Protein AF-A0A554VDD3-F1 (afdb_monomer)

Sequence (271 aa):
MSITNLISRQIKYHFIIVIFLVPVLLTAQNSKLQKQLYEAISKSEYLEVKKLIKQGANPNIPDRNRETALSLLVKKPIDEALPNIDFILKNGGTDINNKALHKAVQLGKIPLIDFLLENGSEINPKKDSHHPLLSATKDLQVFKHLVSKGANIHKCPIYSLFHIIQGDISLLKYALSIGLNTNGAEDDYGRPIVHIVSFEKLEILLQYGAKVDIPLKSQYNRTLLHRAAFEDNPKRVRLLLKYGANKNAKDSFGYIPFQYAGEETKKLLQL

Foldseek 3Di:
DDPVVVVVVVVVVVVCCVPPVVVVVVVVVQVVLQVQLVVCLVVLVQVSNLVSLVVPHQQQCADPVRAGSLLSLLVDDPVSSVSSNVSNLVSPDACVLVNNLLSNLLVVVLVSNVVNVVSDRDCQDPDQVSHNLLSNLAPQVSNVSSVVVPRDLVSHDLVSLVSNLQYDPVSVLVSLVRPNDQEQRDDPVSFRPLQPHDPVSNLSCLVSPHDQQQAGPDQFRHGSLLVCQLVQPQVSNVSSVVSPHDQCDQTNVRDGSLVNHDPVNVVVSVD

Organism: NCBI:txid2047982

pLDDT: mean 90.3, std 9.58, range [56.84, 98.5]

Structure (mmCIF, N/CA/C/O backbone):
data_AF-A0A554VDD3-F1
#
_entry.id   AF-A0A554VDD3-F1
#
loop_
_atom_site.group_PDB
_atom_site.id
_atom_site.type_symbol
_atom_site.label_atom_id
_atom_site.label_alt_id
_atom_site.label_comp_id
_atom_site.label_asym_id
_atom_site.label_entity_id
_atom_site.label_seq_id
_atom_site.pdbx_PDB_ins_code
_atom_site.Cartn_x
_atom_site.Cartn_y
_atom_site.Cartn_z
_atom_site.occupancy
_atom_site.B_iso_or_equiv
_atom_site.auth_seq_id
_atom_site.auth_comp_id
_atom_site.auth_asym_id
_atom_site.auth_atom_id
_atom_site.pdbx_PDB_model_num
ATOM 1 N N . MET A 1 1 ? -45.195 45.181 48.589 1.00 56.84 1 MET A N 1
ATOM 2 C CA . MET A 1 1 ? -44.700 44.566 47.335 1.00 56.84 1 MET A CA 1
ATOM 3 C C . MET A 1 1 ? -45.809 43.663 46.809 1.00 56.84 1 MET A C 1
ATOM 5 O O . MET A 1 1 ? -46.193 42.750 47.523 1.00 56.84 1 MET A O 1
ATOM 9 N N . SER A 1 2 ? -46.413 43.985 45.660 1.00 71.56 2 SER A N 1
ATOM 10 C CA . SER A 1 2 ? -47.573 43.238 45.138 1.00 71.56 2 SER A CA 1
ATOM 11 C C . SER A 1 2 ? -47.207 41.783 44.813 1.00 71.56 2 SER A C 1
ATOM 13 O O . SER A 1 2 ? -46.142 41.538 44.242 1.00 71.56 2 SER A O 1
ATOM 15 N N . ILE A 1 3 ? -48.107 40.841 45.114 1.00 65.50 3 ILE A N 1
ATOM 16 C CA . ILE A 1 3 ? -47.988 39.408 44.785 1.00 65.50 3 ILE A CA 1
ATOM 17 C C . ILE A 1 3 ? -47.695 39.209 43.285 1.00 65.50 3 ILE A C 1
ATOM 19 O O . ILE A 1 3 ? -46.868 38.377 42.916 1.00 65.50 3 ILE A O 1
ATOM 23 N N . THR A 1 4 ? -48.266 40.048 42.415 1.00 68.00 4 THR A N 1
ATOM 24 C CA . THR A 1 4 ? -48.024 40.008 40.962 1.00 68.00 4 THR A CA 1
ATOM 25 C C . THR A 1 4 ? -46.574 40.318 40.574 1.00 68.00 4 THR A C 1
ATOM 27 O O . THR A 1 4 ? -46.034 39.700 39.656 1.00 68.00 4 THR A O 1
ATOM 30 N N . ASN A 1 5 ? -45.900 41.212 41.305 1.00 70.50 5 ASN A N 1
ATOM 31 C CA . ASN A 1 5 ? -44.490 41.535 41.069 1.00 70.50 5 ASN A CA 1
ATOM 32 C C . ASN A 1 5 ? -43.556 40.404 41.515 1.00 70.50 5 ASN A C 1
ATOM 34 O O . ASN A 1 5 ? -42.513 40.198 40.896 1.00 70.50 5 ASN A O 1
ATOM 38 N N . LEU A 1 6 ? -43.924 39.659 42.562 1.00 63.50 6 LEU A N 1
ATOM 39 C CA . LEU A 1 6 ? -43.144 38.517 43.040 1.00 63.50 6 LEU A CA 1
ATOM 40 C C . LEU A 1 6 ? -43.216 37.347 42.043 1.00 63.50 6 LEU A C 1
ATOM 42 O O . LEU A 1 6 ? -42.179 36.809 41.658 1.00 63.50 6 LEU A O 1
ATOM 46 N N . ILE A 1 7 ? -44.421 37.038 41.551 1.00 66.56 7 ILE A N 1
ATOM 47 C CA . ILE A 1 7 ? -44.667 35.980 40.558 1.00 66.56 7 ILE A CA 1
ATOM 48 C C . ILE A 1 7 ? -43.962 36.300 39.230 1.00 66.56 7 ILE A C 1
ATOM 50 O O . ILE A 1 7 ? -43.261 35.451 38.684 1.00 66.56 7 ILE A O 1
ATOM 54 N N . SER A 1 8 ? -44.059 37.542 38.742 1.00 68.69 8 SER A N 1
ATOM 55 C CA . SER A 1 8 ? -43.369 37.987 37.519 1.00 68.69 8 SER A CA 1
ATOM 56 C C . SER A 1 8 ? -41.845 37.845 37.621 1.00 68.69 8 SER A C 1
ATOM 58 O O . SER A 1 8 ? -41.200 37.332 36.703 1.00 68.69 8 SER A O 1
ATOM 60 N N . ARG A 1 9 ? -41.254 38.221 38.767 1.00 67.38 9 ARG A N 1
ATOM 61 C CA . ARG A 1 9 ? -39.817 38.037 39.022 1.00 67.38 9 ARG A CA 1
ATOM 62 C C . ARG A 1 9 ? -39.440 36.558 39.020 1.00 67.38 9 ARG A C 1
ATOM 64 O O . ARG A 1 9 ? -38.467 36.195 38.369 1.00 67.38 9 ARG A O 1
ATOM 71 N N . GLN A 1 10 ? -40.210 35.715 39.705 1.00 66.38 10 GLN A N 1
ATOM 72 C CA . GLN A 1 10 ? -39.941 34.282 39.822 1.00 66.38 10 GLN A CA 1
ATOM 73 C C . GLN A 1 10 ? -40.035 33.565 38.467 1.00 66.38 10 GLN A C 1
ATOM 75 O O . GLN A 1 10 ? -39.162 32.760 38.153 1.00 66.38 10 GLN A O 1
ATOM 80 N N . ILE A 1 11 ? -41.007 33.930 37.622 1.00 68.25 11 ILE A N 1
ATOM 81 C CA . ILE A 1 11 ? -41.117 33.433 36.242 1.00 68.25 11 ILE A CA 1
ATOM 82 C C . ILE A 1 11 ? -39.914 33.888 35.408 1.00 68.25 11 ILE A C 1
ATOM 84 O O . ILE A 1 11 ? -39.310 33.063 34.730 1.00 68.25 11 ILE A O 1
ATOM 88 N N . LYS A 1 12 ? -39.498 35.161 35.495 1.00 69.12 12 LYS A N 1
ATOM 89 C CA . LYS A 1 12 ? -38.297 35.660 34.795 1.00 69.12 12 LYS A CA 1
ATOM 90 C C . LYS A 1 12 ? -37.025 34.924 35.225 1.00 69.12 12 LYS A C 1
ATOM 92 O O . LYS A 1 12 ? -36.235 34.541 34.370 1.00 69.12 12 LYS A O 1
ATOM 97 N N . TYR A 1 13 ? -36.837 34.697 36.526 1.00 66.69 13 TYR A N 1
ATOM 98 C CA . TYR A 1 13 ? -35.704 33.926 37.047 1.00 66.69 13 TYR A CA 1
ATOM 99 C C . TYR A 1 13 ? -35.744 32.468 36.579 1.00 66.69 13 TYR A C 1
ATOM 101 O O . TYR A 1 13 ? -34.725 31.952 36.129 1.00 66.69 13 TYR A O 1
ATOM 109 N N . HIS A 1 14 ? -36.911 31.821 36.617 1.00 69.56 14 HIS A N 1
ATOM 110 C CA . HIS A 1 14 ? -37.074 30.451 36.134 1.00 69.56 14 HIS A CA 1
ATOM 111 C C . HIS A 1 14 ? -36.793 30.347 34.625 1.00 69.56 14 HIS A C 1
ATOM 113 O O . HIS A 1 14 ? -36.075 29.453 34.189 1.00 69.56 14 HIS A O 1
ATOM 119 N N . PHE A 1 15 ? -37.260 31.317 33.837 1.00 70.50 15 PHE A N 1
ATOM 120 C CA . PHE A 1 15 ? -37.025 31.392 32.394 1.00 70.50 15 PHE A CA 1
ATOM 121 C C . PHE A 1 15 ? -35.540 31.608 32.052 1.00 70.50 15 PHE A C 1
ATOM 123 O O . PHE A 1 15 ? -35.010 30.948 31.160 1.00 70.50 15 PHE A O 1
ATOM 130 N N . ILE A 1 16 ? -34.832 32.465 32.802 1.00 67.06 16 ILE A N 1
ATOM 131 C CA . ILE A 1 16 ? -33.378 32.662 32.659 1.00 67.06 16 ILE A CA 1
ATOM 132 C C . ILE A 1 16 ? -32.607 31.381 33.020 1.00 67.06 16 ILE A C 1
ATOM 134 O O . ILE A 1 16 ? -31.682 31.005 32.300 1.00 67.06 16 ILE A O 1
ATOM 138 N N . ILE A 1 17 ? -32.995 30.681 34.093 1.00 63.47 17 ILE A N 1
ATOM 139 C CA . ILE A 1 17 ? -32.365 29.414 34.495 1.00 63.47 17 ILE A CA 1
ATOM 140 C C . ILE A 1 17 ? -32.548 28.347 33.409 1.00 63.47 17 ILE A C 1
ATOM 142 O O . ILE A 1 17 ? -31.580 27.704 33.006 1.00 63.47 17 ILE A O 1
ATOM 146 N N . VAL A 1 18 ? -33.765 28.184 32.895 1.00 63.78 18 VAL A N 1
ATOM 147 C CA . VAL A 1 18 ? -34.076 27.142 31.908 1.00 63.78 18 VAL A CA 1
ATOM 148 C C . VAL A 1 18 ? -33.417 27.413 30.552 1.00 63.78 18 VAL A C 1
ATOM 150 O O . VAL A 1 18 ? -32.921 26.478 29.932 1.00 63.78 18 VAL A O 1
ATOM 153 N N . ILE A 1 19 ? -33.355 28.665 30.090 1.00 69.94 19 ILE A N 1
ATOM 154 C CA . ILE A 1 19 ? -32.814 28.971 28.754 1.00 69.94 19 ILE A CA 1
ATOM 155 C C . ILE A 1 19 ? -31.292 29.118 28.752 1.00 69.94 19 ILE A C 1
ATOM 157 O O . ILE A 1 19 ? -30.646 28.663 27.813 1.00 69.94 19 ILE A O 1
ATOM 161 N N . PHE A 1 20 ? -30.702 29.736 29.778 1.00 68.38 20 PHE A N 1
ATOM 162 C CA . PHE A 1 20 ? -29.268 30.042 29.766 1.00 68.38 20 PHE A CA 1
ATOM 163 C C . PHE A 1 20 ? -28.442 29.091 30.630 1.00 68.38 20 PHE A C 1
ATOM 165 O O . PHE A 1 20 ? -27.362 28.680 30.211 1.00 68.38 20 PHE A O 1
ATOM 172 N N . LEU A 1 21 ? -28.924 28.706 31.815 1.00 62.41 21 LEU A N 1
ATOM 173 C CA . LEU A 1 21 ? -28.142 27.864 32.726 1.00 62.41 21 LEU A CA 1
ATOM 174 C C . LEU A 1 21 ? -28.236 26.380 32.368 1.00 62.41 21 LEU A C 1
ATOM 176 O O . LEU A 1 21 ? -27.211 25.706 32.382 1.00 62.41 21 LEU A O 1
ATOM 180 N N . VAL A 1 22 ? -29.412 25.867 31.993 1.00 66.00 22 VAL A N 1
ATOM 181 C CA . VAL A 1 22 ? -29.563 24.438 31.660 1.00 66.00 22 VAL A CA 1
ATOM 182 C C . VAL A 1 22 ? -28.647 24.008 30.504 1.00 66.00 22 VAL A C 1
ATOM 184 O O . VAL A 1 22 ? -27.926 23.033 30.703 1.00 66.00 22 VAL A O 1
ATOM 187 N N . PRO A 1 23 ? -28.545 24.709 29.354 1.00 71.00 23 PRO A N 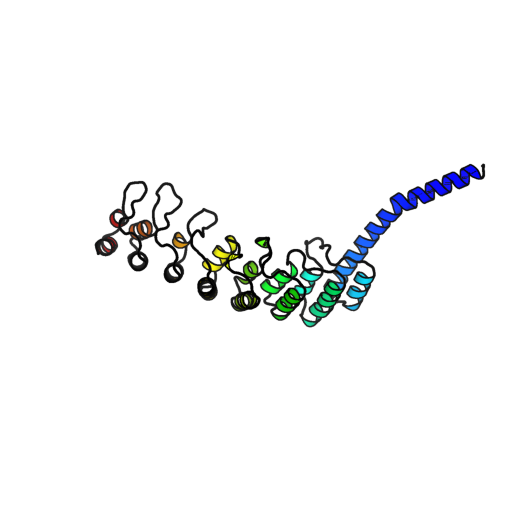1
ATOM 188 C CA . PRO A 1 23 ? -27.623 24.308 28.285 1.00 71.00 23 PRO A CA 1
ATOM 189 C C . PRO A 1 23 ? -26.144 24.408 28.680 1.00 71.00 23 PRO A C 1
ATOM 191 O O . PRO A 1 23 ? -25.338 23.560 28.297 1.00 71.00 23 PRO A O 1
ATOM 194 N N . VAL A 1 24 ? -25.770 25.414 29.477 1.00 67.00 24 VAL A N 1
ATOM 195 C CA . VAL A 1 24 ? -24.396 25.568 29.987 1.00 67.00 24 VAL A CA 1
ATOM 196 C C . VAL A 1 24 ? -24.042 24.441 30.964 1.00 67.00 24 VAL A C 1
ATOM 198 O O . VAL A 1 24 ? -22.958 23.868 30.877 1.00 67.00 24 VAL A O 1
ATOM 201 N N . LEU A 1 25 ? -24.960 24.050 31.851 1.00 61.16 25 LEU A N 1
ATOM 202 C CA . LEU A 1 25 ? -24.765 22.896 32.731 1.00 61.16 25 LEU A CA 1
ATOM 203 C C . LEU A 1 25 ? -24.734 21.581 31.948 1.00 61.16 25 LEU A C 1
ATOM 205 O O . LEU A 1 25 ? -23.879 20.743 32.225 1.00 61.16 25 LEU A O 1
ATOM 209 N N . LEU A 1 26 ? -25.601 21.415 30.944 1.00 62.84 26 LEU A N 1
ATOM 210 C CA . LEU A 1 26 ? -25.630 20.225 30.091 1.00 62.84 26 LEU A CA 1
ATOM 211 C C . LEU A 1 26 ? -24.312 20.070 29.316 1.00 62.84 26 LEU A C 1
ATOM 213 O O . LEU A 1 26 ? -23.735 18.987 29.266 1.00 62.84 26 LEU A O 1
ATOM 217 N N . THR A 1 27 ? -23.792 21.163 28.751 1.00 70.75 27 THR A N 1
ATOM 218 C CA . THR A 1 27 ? -22.506 21.167 28.033 1.00 70.75 27 THR A CA 1
ATOM 219 C C . THR A 1 27 ? -21.325 20.917 28.974 1.00 70.75 27 THR A C 1
ATOM 221 O O . THR A 1 27 ? -20.450 20.111 28.648 1.00 70.75 27 THR A O 1
ATOM 224 N N . ALA A 1 28 ? -21.320 21.515 30.169 1.00 68.50 28 ALA A N 1
ATOM 225 C CA . ALA A 1 28 ? -20.302 21.257 31.187 1.00 68.50 28 ALA A CA 1
ATOM 226 C C . ALA A 1 28 ? -20.325 19.794 31.666 1.00 68.50 28 ALA A C 1
ATOM 228 O O . ALA A 1 28 ? -19.275 19.149 31.733 1.00 68.50 28 ALA A O 1
ATOM 229 N N . GLN A 1 29 ? -21.509 19.239 31.932 1.00 74.12 29 GLN A N 1
ATOM 230 C CA . GLN A 1 29 ? -21.699 17.842 32.324 1.00 74.12 29 GLN A CA 1
ATOM 231 C C . GLN A 1 29 ? -21.232 16.880 31.227 1.00 74.12 29 GLN A C 1
ATOM 233 O O . GLN A 1 29 ? -20.476 15.953 31.518 1.00 74.12 29 GLN A O 1
ATOM 238 N N . ASN A 1 30 ? -21.581 17.146 29.967 1.00 77.81 30 ASN A N 1
ATOM 239 C CA . ASN A 1 30 ? -21.128 16.354 28.824 1.00 77.81 30 ASN A CA 1
ATOM 240 C C . ASN A 1 30 ? -19.603 16.411 28.659 1.00 77.81 30 ASN A C 1
ATOM 242 O O . ASN A 1 30 ? -18.971 15.388 28.400 1.00 77.81 30 ASN A O 1
ATOM 246 N N . SER A 1 31 ? -18.982 17.573 28.886 1.00 84.69 31 SER A N 1
ATOM 247 C CA . SER A 1 31 ? -17.519 17.704 28.838 1.00 84.69 31 SER A CA 1
ATOM 248 C C . SER A 1 31 ? -16.817 16.902 29.945 1.00 84.69 31 SER A C 1
ATOM 250 O O . SER A 1 31 ? -15.775 16.283 29.708 1.00 84.69 31 SER A O 1
ATOM 252 N N . LYS A 1 32 ? -17.412 16.855 31.146 1.00 90.62 32 LYS A N 1
ATOM 253 C CA . LYS A 1 32 ? -16.908 16.079 32.284 1.00 90.62 32 LYS A CA 1
ATOM 254 C C . LYS A 1 32 ? -17.041 14.579 32.029 1.00 90.62 32 LYS A C 1
ATOM 256 O O . LYS A 1 32 ? -16.054 13.865 32.193 1.00 90.62 32 LYS A O 1
ATOM 261 N N . LEU A 1 33 ? -18.215 14.129 31.582 1.00 93.12 33 LEU A N 1
ATOM 262 C CA . LEU A 1 33 ? -18.472 12.739 31.193 1.00 93.12 33 LEU A CA 1
ATOM 263 C C . LEU A 1 33 ? -17.494 12.276 30.110 1.00 93.12 33 LEU A C 1
ATOM 265 O O . LEU A 1 33 ? -16.923 11.194 30.224 1.00 93.12 33 LEU A O 1
ATOM 269 N N . GLN A 1 34 ? -17.224 13.120 29.109 1.00 92.88 34 GLN A N 1
ATOM 270 C CA . GLN A 1 34 ? -16.273 12.787 28.051 1.00 92.88 34 GLN A CA 1
ATOM 271 C C . GLN A 1 34 ? -14.853 12.600 28.592 1.00 92.88 34 GLN A C 1
ATOM 273 O O . GLN A 1 34 ? -14.174 11.635 28.244 1.00 92.88 34 GLN A O 1
ATOM 278 N N . LYS A 1 35 ? -14.396 13.494 29.477 1.00 93.25 35 LYS A N 1
ATOM 279 C CA . LYS A 1 35 ? -13.076 13.366 30.108 1.00 93.25 35 LYS A CA 1
ATOM 280 C C . LYS A 1 35 ? -12.977 12.087 30.946 1.00 93.25 35 LYS A C 1
ATOM 282 O O . LYS A 1 35 ? -11.977 11.381 30.847 1.00 93.25 35 LYS A O 1
ATOM 287 N N . GLN A 1 36 ? -14.009 11.788 31.736 1.00 95.94 36 GLN A N 1
ATOM 288 C CA . GLN A 1 36 ? -14.072 10.575 32.553 1.00 95.94 36 GLN A CA 1
ATOM 289 C C . GLN A 1 36 ? -14.051 9.310 31.690 1.00 95.94 36 GLN A C 1
ATOM 291 O O . GLN A 1 36 ? -13.356 8.360 32.035 1.00 95.94 36 GLN A O 1
ATOM 296 N N . LEU A 1 37 ? -14.738 9.315 30.540 1.00 96.19 37 LEU A N 1
ATOM 297 C CA . LEU A 1 37 ? -14.745 8.181 29.612 1.00 96.19 37 LEU A CA 1
ATOM 298 C C . LEU A 1 37 ? -13.330 7.871 29.122 1.00 96.19 37 LEU A C 1
ATOM 300 O O . LEU A 1 37 ? -12.890 6.723 29.163 1.00 96.19 37 LEU A O 1
ATOM 304 N N . TYR A 1 38 ? -12.595 8.899 28.702 1.00 94.75 38 TYR A N 1
ATOM 305 C CA . TYR A 1 38 ? -11.225 8.734 28.228 1.00 94.75 38 TYR A CA 1
ATOM 306 C C . TYR A 1 38 ? -10.246 8.318 29.329 1.00 94.75 38 TYR A C 1
ATOM 308 O O . TYR A 1 38 ? -9.331 7.536 29.069 1.00 94.75 38 TYR A O 1
ATOM 316 N N . GLU A 1 39 ? -10.444 8.790 30.559 1.00 95.06 39 GLU A N 1
ATOM 317 C CA . GLU A 1 39 ? -9.658 8.346 31.709 1.00 95.06 39 GLU A CA 1
ATOM 318 C C . GLU A 1 39 ? -9.904 6.862 32.025 1.00 95.06 39 GLU A C 1
ATOM 320 O O . GLU A 1 39 ? -8.942 6.108 32.171 1.00 95.06 39 GLU A O 1
ATOM 325 N N . ALA A 1 40 ? -11.167 6.425 32.031 1.00 96.25 40 ALA A N 1
ATOM 326 C CA . ALA A 1 40 ? -11.538 5.027 32.249 1.00 96.25 40 ALA A CA 1
ATOM 327 C C . ALA A 1 40 ? -10.968 4.103 31.156 1.00 96.25 40 ALA A C 1
ATOM 329 O O . ALA A 1 40 ? -10.404 3.053 31.462 1.00 96.25 40 ALA A O 1
ATOM 330 N N . ILE A 1 41 ? -11.018 4.518 29.882 1.00 95.12 41 ILE A N 1
ATOM 331 C CA . ILE A 1 41 ? -10.380 3.792 28.766 1.00 95.12 41 ILE A CA 1
ATOM 332 C C . ILE A 1 41 ? -8.860 3.715 28.959 1.00 95.12 41 ILE A C 1
ATOM 334 O O . ILE A 1 41 ? -8.253 2.663 28.752 1.00 95.12 41 ILE A O 1
ATOM 338 N N . SER A 1 42 ? -8.228 4.817 29.370 1.00 92.50 42 SER A N 1
ATOM 339 C CA . SER A 1 42 ? -6.785 4.860 29.631 1.00 92.50 42 SER A CA 1
ATOM 340 C C . SER A 1 42 ? -6.374 3.903 30.754 1.00 92.50 42 SER A C 1
ATOM 342 O O . SER A 1 42 ? -5.326 3.265 30.657 1.00 92.50 42 SER A O 1
ATOM 344 N N . LYS A 1 43 ? -7.221 3.735 31.771 1.00 92.94 43 LYS A N 1
ATOM 345 C CA . LYS A 1 43 ? -7.011 2.813 32.896 1.00 92.94 43 LYS A CA 1
ATOM 346 C C . LYS A 1 43 ? -7.530 1.390 32.650 1.00 92.94 43 LYS A C 1
ATOM 348 O O . LYS A 1 43 ? -7.369 0.539 33.514 1.00 92.94 43 LYS A O 1
ATOM 353 N N . SER A 1 44 ? -8.118 1.121 31.481 1.00 91.19 44 SER A N 1
ATOM 354 C CA . SER A 1 44 ? -8.729 -0.172 31.132 1.00 91.19 44 SER A CA 1
ATOM 355 C C . SER A 1 44 ? -9.873 -0.596 32.081 1.00 91.19 44 SER A C 1
ATOM 357 O O . SER A 1 44 ? -10.137 -1.779 32.285 1.00 91.19 44 SER A O 1
ATOM 359 N N . GLU A 1 45 ? -10.606 0.372 32.637 1.00 94.94 45 GLU A N 1
ATOM 360 C CA . GLU A 1 45 ? -11.701 0.160 33.595 1.00 94.94 45 GLU A CA 1
ATOM 361 C C . GLU A 1 45 ? -13.035 -0.139 32.880 1.00 94.94 45 GLU A C 1
ATOM 363 O O . GLU A 1 45 ? -13.922 0.712 32.790 1.00 94.94 45 GLU A O 1
ATOM 368 N N . TYR A 1 46 ? -13.204 -1.365 32.370 1.00 95.25 46 TYR A N 1
ATOM 369 C CA . TYR A 1 46 ? -14.376 -1.765 31.567 1.00 95.25 46 TYR A CA 1
ATOM 370 C C . TYR A 1 46 ? -15.732 -1.411 32.207 1.00 95.25 46 TYR A C 1
ATOM 372 O O . TYR A 1 46 ? -16.624 -0.890 31.535 1.00 95.25 46 TYR A O 1
ATOM 380 N N . LEU A 1 47 ? -15.908 -1.656 33.512 1.00 97.38 47 LEU A N 1
ATOM 381 C CA . LEU A 1 47 ? -17.173 -1.361 34.198 1.00 97.38 47 LEU A CA 1
ATOM 382 C C . LEU A 1 47 ? -17.489 0.141 34.227 1.00 97.38 47 LEU A C 1
ATOM 384 O O . LEU A 1 47 ? -18.646 0.522 34.025 1.00 97.38 47 LEU A O 1
ATOM 388 N N . GLU A 1 48 ? -16.477 0.988 34.423 1.00 97.06 48 GLU A N 1
ATOM 389 C CA . GLU A 1 48 ? -16.659 2.440 34.437 1.00 97.06 48 GLU A CA 1
ATOM 390 C C . GLU A 1 48 ? -16.940 2.967 33.024 1.00 97.06 48 GLU A C 1
ATOM 392 O O . GLU A 1 48 ? -17.845 3.782 32.849 1.00 97.06 48 GLU A O 1
ATOM 397 N N . VAL A 1 49 ? -16.284 2.419 31.992 1.00 96.69 49 VAL A N 1
ATOM 398 C CA . VAL A 1 49 ? -16.596 2.730 30.584 1.00 96.69 49 VAL A CA 1
ATOM 399 C C . VAL A 1 49 ? -18.075 2.476 30.279 1.00 96.69 49 VAL A C 1
ATOM 401 O O . VAL A 1 49 ? -18.761 3.360 29.759 1.00 96.69 49 VAL A O 1
ATOM 404 N N . LYS A 1 50 ? -18.611 1.306 30.658 1.00 97.44 50 LYS A N 1
ATOM 405 C CA . LYS A 1 50 ? -20.034 0.986 30.439 1.00 97.44 50 LYS A CA 1
ATOM 406 C C . LYS A 1 50 ? -20.962 1.962 31.144 1.00 97.44 50 LYS A C 1
ATOM 408 O O . LYS A 1 50 ? -21.969 2.382 30.574 1.00 97.44 50 LYS A O 1
ATOM 413 N N . LYS A 1 51 ? -20.650 2.280 32.400 1.00 97.44 51 LYS A N 1
ATOM 414 C CA . LYS A 1 51 ? -21.435 3.203 33.217 1.00 97.44 51 LYS A CA 1
ATOM 415 C C . LYS A 1 51 ? -21.465 4.596 32.590 1.00 97.44 51 LYS A C 1
ATOM 417 O O . LYS A 1 51 ? -22.545 5.160 32.460 1.00 97.44 51 LYS A O 1
ATOM 422 N N . LEU A 1 52 ? -20.322 5.110 32.142 1.00 96.94 52 LEU A N 1
ATOM 423 C CA . LEU A 1 52 ? -20.209 6.439 31.538 1.00 96.94 52 LEU A CA 1
ATOM 424 C C . LEU A 1 52 ? -20.945 6.541 30.197 1.00 96.94 52 LEU A C 1
ATOM 426 O O . LEU A 1 52 ? -21.647 7.523 29.963 1.00 96.94 52 LEU A O 1
ATOM 430 N N . ILE A 1 53 ? -20.869 5.512 29.348 1.00 95.81 53 ILE A N 1
ATOM 431 C CA . ILE A 1 53 ? -21.638 5.462 28.092 1.00 95.81 53 ILE A CA 1
ATOM 432 C C . ILE A 1 53 ? -23.144 5.444 28.380 1.00 95.81 53 ILE A C 1
ATOM 434 O O . ILE A 1 53 ? -23.891 6.216 27.787 1.00 95.81 53 ILE A O 1
ATOM 438 N N . LYS A 1 54 ? -23.600 4.641 29.353 1.00 94.75 54 LYS A N 1
ATOM 439 C CA . LYS A 1 54 ? -25.013 4.629 29.783 1.00 94.75 54 LYS A CA 1
ATOM 440 C C . LYS A 1 54 ? -25.480 5.965 30.370 1.00 94.75 54 LYS A C 1
ATOM 442 O O . LYS A 1 54 ? -26.665 6.267 30.309 1.00 94.75 54 LYS A O 1
ATOM 447 N N . GLN A 1 55 ? -24.567 6.754 30.935 1.00 94.31 55 GLN A N 1
ATOM 448 C CA . GLN A 1 55 ? -24.832 8.109 31.432 1.00 94.31 55 GLN A CA 1
ATOM 449 C C . GLN A 1 55 ? -24.814 9.181 30.327 1.00 94.31 55 GLN A C 1
ATOM 451 O O . GLN A 1 55 ? -25.059 10.348 30.624 1.00 94.31 55 GLN A O 1
ATOM 456 N N . GLY A 1 56 ? -24.550 8.806 29.071 1.00 91.62 56 GLY A N 1
ATOM 457 C CA . GLY A 1 56 ? -24.601 9.703 27.915 1.00 91.62 56 GLY A CA 1
ATOM 458 C C . GLY A 1 56 ? -23.245 10.207 27.416 1.00 91.62 56 GLY A C 1
ATOM 459 O O . GLY A 1 56 ? -23.216 11.101 26.570 1.00 91.62 56 GLY A O 1
ATOM 460 N N . ALA A 1 57 ? -22.117 9.666 27.895 1.00 94.50 57 ALA A N 1
ATOM 461 C CA . ALA A 1 57 ? -20.817 9.959 27.286 1.00 94.50 57 ALA A CA 1
ATOM 462 C C . ALA A 1 57 ? -20.797 9.474 25.824 1.00 94.50 57 ALA A C 1
ATOM 464 O O . ALA A 1 57 ? -21.157 8.330 25.545 1.00 94.50 57 ALA A O 1
ATOM 465 N N . ASN A 1 58 ? -20.368 10.325 24.887 1.00 93.75 58 ASN A N 1
ATOM 466 C CA . ASN A 1 58 ? -20.413 10.013 23.458 1.00 93.75 58 ASN A CA 1
ATOM 467 C C . ASN A 1 58 ? -19.045 9.486 22.975 1.00 93.75 58 ASN A C 1
ATOM 469 O O . ASN A 1 58 ? -18.107 10.274 22.817 1.00 93.75 58 ASN A O 1
ATOM 473 N N . PRO A 1 59 ? -18.908 8.182 22.669 1.00 93.75 59 PRO A N 1
ATOM 474 C CA . PRO A 1 59 ? -17.621 7.583 22.301 1.00 93.75 59 PRO A CA 1
ATOM 475 C C . PRO A 1 59 ? -17.071 8.060 20.944 1.00 93.75 59 PRO A C 1
ATOM 477 O O . PRO A 1 59 ? -15.890 7.850 20.654 1.00 93.75 59 PRO A O 1
ATOM 480 N N . ASN A 1 60 ? -17.897 8.721 20.125 1.00 94.06 60 ASN A N 1
ATOM 481 C CA . ASN A 1 60 ? -17.511 9.244 18.814 1.00 94.06 60 ASN A CA 1
ATOM 482 C C . ASN A 1 60 ? -16.859 10.634 18.894 1.00 94.06 60 ASN A C 1
ATOM 484 O O . ASN A 1 60 ? -16.211 11.053 17.935 1.00 94.06 60 ASN A O 1
ATOM 488 N N . ILE A 1 61 ? -17.018 11.363 20.009 1.00 91.75 61 ILE A N 1
ATOM 489 C CA . ILE A 1 61 ? -16.405 12.689 20.182 1.00 91.75 61 ILE A CA 1
ATOM 490 C C . ILE A 1 61 ? -14.920 12.504 20.487 1.00 91.75 61 ILE A C 1
ATOM 492 O O . ILE A 1 61 ? -14.602 11.948 21.541 1.00 91.75 61 ILE A O 1
ATOM 496 N N . PRO A 1 62 ? -14.003 12.978 19.631 1.00 90.81 62 PRO A N 1
ATOM 497 C CA . PRO A 1 62 ? -12.585 12.755 19.838 1.00 90.81 62 PRO A CA 1
ATOM 498 C C . PRO A 1 62 ? -12.025 13.551 21.027 1.00 90.81 62 PRO A C 1
ATOM 500 O O . PRO A 1 62 ? -12.544 14.605 21.400 1.00 90.81 62 PRO A O 1
ATOM 503 N N . ASP A 1 63 ? -10.935 13.052 21.601 1.00 90.00 63 ASP A N 1
ATOM 504 C CA . ASP A 1 63 ? -10.138 13.742 22.610 1.00 90.00 63 ASP A CA 1
ATOM 505 C C . ASP A 1 63 ? -9.333 14.920 22.011 1.00 90.00 63 ASP A C 1
ATOM 507 O O . ASP A 1 63 ? -9.416 15.249 20.822 1.00 90.00 63 ASP A O 1
ATOM 511 N N . ARG A 1 64 ? -8.493 15.560 22.836 1.00 88.88 64 ARG A N 1
ATOM 512 C CA . ARG A 1 64 ? -7.624 16.674 22.407 1.00 88.88 64 ARG A CA 1
ATOM 513 C C . ARG A 1 64 ? -6.579 16.271 21.357 1.00 88.88 64 ARG A C 1
ATOM 515 O O . ARG A 1 64 ? -6.126 17.127 20.606 1.00 88.88 64 ARG A O 1
ATOM 522 N N . ASN A 1 65 ? -6.233 14.988 21.272 1.00 88.62 65 ASN A N 1
ATOM 523 C CA . ASN A 1 65 ? -5.330 14.422 20.266 1.00 88.62 65 ASN A CA 1
ATOM 524 C C . ASN A 1 65 ? -6.083 13.939 19.017 1.00 88.62 65 ASN A C 1
ATOM 526 O O . ASN A 1 65 ? -5.520 13.262 18.152 1.00 88.62 65 ASN A O 1
ATOM 530 N N . ARG A 1 66 ? -7.371 14.286 18.910 1.00 89.75 66 ARG A N 1
ATOM 531 C CA . ARG A 1 66 ? -8.289 13.868 17.854 1.00 89.75 66 ARG A CA 1
ATOM 532 C C . ARG A 1 66 ? -8.572 12.360 17.847 1.00 89.75 66 ARG A C 1
ATOM 534 O O . ARG A 1 66 ? -9.045 11.853 16.832 1.00 89.75 66 ARG A O 1
ATOM 541 N N . GLU A 1 67 ? -8.231 11.615 18.893 1.00 91.12 67 GLU A N 1
ATOM 542 C CA . GLU A 1 67 ? -8.456 10.169 19.025 1.00 91.12 67 GLU A CA 1
ATOM 543 C C . GLU A 1 67 ? -9.867 9.891 19.557 1.00 91.12 67 GLU A C 1
ATOM 545 O O . GLU A 1 67 ? -10.333 10.579 20.456 1.00 91.12 67 GLU A O 1
ATOM 550 N N . THR A 1 68 ? -10.554 8.896 19.000 1.00 93.88 68 THR A N 1
ATOM 551 C CA . THR A 1 68 ? -11.868 8.443 19.478 1.00 93.88 68 THR A CA 1
ATOM 552 C C . THR A 1 68 ? -11.704 7.350 20.533 1.00 93.88 68 THR A C 1
ATOM 554 O O . THR A 1 68 ? -10.621 6.778 20.689 1.00 93.88 68 THR A O 1
ATOM 557 N N . ALA A 1 69 ? -12.782 7.008 21.247 1.00 95.25 69 ALA A N 1
ATOM 558 C CA . ALA A 1 69 ? -12.761 5.904 22.208 1.00 95.25 69 ALA A CA 1
ATOM 559 C C . ALA A 1 69 ? -12.266 4.597 21.557 1.00 95.25 69 ALA A C 1
ATOM 561 O O . ALA A 1 69 ? -11.349 3.952 22.071 1.00 95.25 69 ALA A O 1
ATOM 562 N N . LEU A 1 70 ? -12.800 4.263 20.374 1.00 96.12 70 LEU A N 1
ATOM 563 C CA . LEU A 1 70 ? -12.384 3.083 19.613 1.00 96.12 70 LEU A CA 1
ATOM 564 C C . LEU A 1 70 ? -10.904 3.142 19.218 1.00 96.12 70 LEU A C 1
ATOM 566 O O . LEU A 1 70 ? -10.171 2.184 19.458 1.00 96.12 70 LEU A O 1
ATOM 570 N N . SER A 1 71 ? -10.420 4.264 18.671 1.00 94.88 71 SER A N 1
ATOM 571 C CA . SER A 1 71 ? -9.025 4.352 18.218 1.00 94.88 71 SER A CA 1
ATOM 572 C C . SER A 1 71 ? -8.006 4.346 19.365 1.00 94.88 71 SER A C 1
ATOM 574 O O . SER A 1 71 ? -6.839 4.001 19.150 1.00 94.88 71 SER A O 1
ATOM 576 N N . LEU A 1 72 ? -8.397 4.687 20.595 1.00 95.25 72 LEU A N 1
ATOM 577 C CA . LEU A 1 72 ? -7.548 4.491 21.775 1.00 95.25 72 LEU A CA 1
ATOM 578 C C . LEU A 1 72 ? -7.515 3.033 22.225 1.00 95.25 72 LEU A C 1
ATOM 580 O O . LEU A 1 72 ? -6.431 2.518 22.502 1.00 95.25 72 LEU A O 1
ATOM 584 N N . LEU A 1 73 ? -8.666 2.360 22.241 1.00 96.50 73 LEU A N 1
ATOM 585 C CA . LEU A 1 73 ? -8.769 0.954 22.640 1.00 96.50 73 LEU A CA 1
ATOM 586 C C . LEU A 1 73 ? -7.940 0.034 21.742 1.00 96.50 73 LEU A C 1
ATOM 588 O O . LEU A 1 73 ? -7.355 -0.923 22.232 1.00 96.50 73 LEU A O 1
ATOM 592 N N . VAL A 1 74 ? -7.764 0.377 20.464 1.00 96.69 74 VAL A N 1
ATOM 593 C CA . VAL A 1 74 ? -6.876 -0.364 19.551 1.00 96.69 74 VAL A CA 1
ATOM 594 C C . VAL A 1 74 ? -5.437 -0.484 20.074 1.00 96.69 74 VAL A C 1
ATOM 596 O O . VAL A 1 74 ? -4.755 -1.465 19.778 1.00 96.69 74 VAL A O 1
ATOM 599 N N . LYS A 1 75 ? -4.944 0.476 20.870 1.00 94.38 75 LYS A N 1
ATOM 600 C CA . LYS A 1 75 ? -3.594 0.409 21.463 1.00 94.38 75 LYS A CA 1
ATOM 601 C C . LYS A 1 75 ? -3.505 -0.590 22.624 1.00 94.38 75 LYS A C 1
ATOM 603 O O . LYS A 1 75 ? -2.403 -1.029 22.936 1.00 94.38 75 LYS A O 1
ATOM 608 N N . LYS A 1 76 ? -4.628 -0.965 23.238 1.00 95.19 76 LYS A N 1
ATOM 609 C CA . LYS A 1 76 ? -4.687 -1.855 24.405 1.00 95.19 76 LYS A CA 1
ATOM 610 C C . LYS A 1 76 ? -4.475 -3.330 24.031 1.00 95.19 76 LYS A C 1
ATOM 612 O O . LYS A 1 76 ? -4.606 -3.681 22.850 1.00 95.19 76 LYS A O 1
ATOM 617 N N . PRO A 1 77 ? -4.115 -4.197 24.996 1.00 95.12 77 PRO A N 1
ATOM 618 C CA . PRO A 1 77 ? -4.168 -5.647 24.818 1.00 95.12 77 PRO A CA 1
ATOM 619 C C . PRO A 1 77 ? -5.543 -6.094 24.315 1.00 95.12 77 PRO A C 1
ATOM 6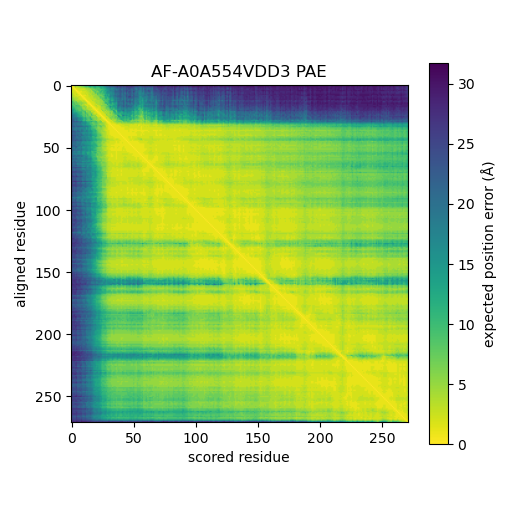21 O O . PRO A 1 77 ? -6.556 -5.475 24.638 1.00 95.12 77 PRO A O 1
ATOM 624 N N . ILE A 1 78 ? -5.577 -7.146 23.495 1.00 93.12 78 ILE A N 1
ATOM 625 C CA . ILE A 1 78 ? -6.801 -7.554 22.791 1.00 93.12 78 ILE A CA 1
ATOM 626 C C . ILE A 1 78 ? -7.931 -7.932 23.763 1.00 93.12 78 ILE A C 1
ATOM 628 O O . ILE A 1 78 ? -9.071 -7.520 23.549 1.00 93.12 78 ILE A O 1
ATOM 632 N N . ASP A 1 79 ? -7.590 -8.593 24.872 1.00 93.62 79 ASP A N 1
ATOM 633 C CA . ASP A 1 79 ? -8.533 -9.040 25.904 1.00 93.62 79 ASP A CA 1
ATOM 634 C C . ASP A 1 79 ? -9.185 -7.869 26.656 1.00 93.62 79 ASP A C 1
ATOM 636 O O . ASP A 1 79 ? -10.331 -7.954 27.091 1.00 93.62 79 ASP A O 1
ATOM 640 N N . GLU A 1 80 ? -8.481 -6.738 26.764 1.00 93.25 80 GLU A N 1
ATOM 641 C CA . GLU A 1 80 ? -9.010 -5.499 27.345 1.00 93.25 80 GLU A CA 1
ATOM 642 C C . GLU A 1 80 ? -9.797 -4.677 26.314 1.00 93.25 80 GLU A C 1
ATOM 644 O O . GLU A 1 80 ? -10.792 -4.019 26.639 1.00 93.25 80 GLU A O 1
ATOM 649 N N . ALA A 1 81 ? -9.337 -4.684 25.060 1.00 94.94 81 ALA A N 1
ATOM 650 C CA . ALA A 1 81 ? -9.888 -3.865 23.992 1.00 94.94 81 ALA A CA 1
ATOM 651 C C . ALA A 1 81 ? -11.251 -4.383 23.520 1.00 94.94 81 ALA A C 1
ATOM 653 O O . ALA A 1 81 ? -12.202 -3.603 23.454 1.00 94.94 81 ALA A O 1
ATOM 654 N N . LEU A 1 82 ? -11.359 -5.681 23.210 1.00 94.94 82 LEU A N 1
ATOM 655 C CA . LEU A 1 82 ? -12.544 -6.255 22.563 1.00 94.94 82 LEU A CA 1
ATOM 656 C C . LEU A 1 82 ? -13.838 -6.044 23.362 1.00 94.94 82 LEU A C 1
ATOM 658 O O . LEU A 1 82 ? -14.795 -5.554 22.763 1.00 94.94 82 LEU A O 1
ATOM 662 N N . PRO A 1 83 ? -13.904 -6.299 24.687 1.00 95.62 83 PRO A N 1
ATOM 663 C CA . PRO A 1 83 ? -15.137 -6.077 25.446 1.00 95.62 83 PRO A CA 1
ATOM 664 C C . PRO A 1 83 ? -15.598 -4.615 25.428 1.00 95.62 83 PRO A C 1
ATOM 666 O O . PRO A 1 83 ? -16.793 -4.335 25.333 1.00 95.62 83 PRO A O 1
ATOM 669 N N . ASN A 1 84 ? -14.654 -3.670 25.503 1.00 96.12 84 ASN A N 1
ATOM 670 C CA . ASN A 1 84 ? -14.956 -2.242 25.436 1.00 96.12 84 ASN A CA 1
ATOM 671 C C . ASN A 1 84 ? -15.428 -1.834 24.034 1.00 96.12 84 ASN A C 1
ATOM 673 O O . ASN A 1 84 ? -16.415 -1.111 23.913 1.00 96.12 84 ASN A O 1
ATOM 677 N N . ILE A 1 85 ? -14.741 -2.297 22.986 1.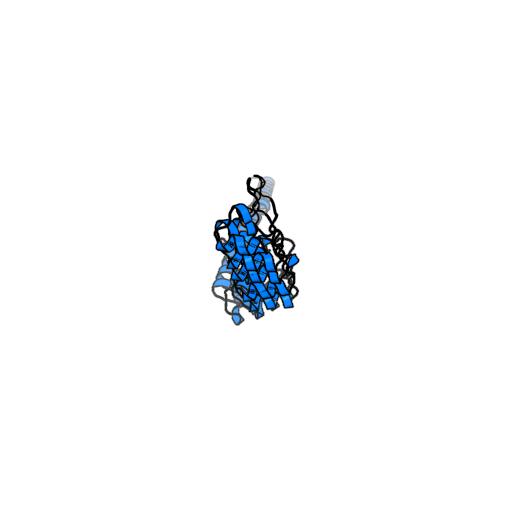00 96.50 85 ILE A N 1
ATOM 678 C CA . ILE A 1 85 ? -15.070 -1.995 21.588 1.00 96.50 85 ILE A CA 1
ATOM 679 C C . ILE A 1 85 ? -16.450 -2.558 21.229 1.00 96.50 85 ILE A C 1
ATOM 681 O O . ILE A 1 85 ? -17.288 -1.807 20.735 1.00 96.50 85 ILE A O 1
ATOM 685 N N . ASP A 1 86 ? -16.718 -3.827 21.549 1.00 96.75 86 ASP A N 1
ATOM 686 C CA . ASP A 1 86 ? -18.021 -4.474 21.348 1.00 96.75 86 ASP A CA 1
ATOM 687 C C . ASP A 1 86 ? -19.147 -3.692 22.036 1.00 96.75 86 ASP A C 1
ATOM 689 O O . ASP A 1 86 ? -20.165 -3.361 21.423 1.00 96.75 86 ASP A O 1
ATOM 693 N N . PHE A 1 87 ? -18.945 -3.324 23.305 1.00 96.94 87 PHE A N 1
ATOM 694 C CA . PHE A 1 87 ? -19.939 -2.557 24.044 1.00 96.94 87 PHE A CA 1
ATOM 695 C C . PHE A 1 87 ? -20.169 -1.167 23.437 1.00 96.94 87 PHE A C 1
ATOM 697 O O . PHE A 1 87 ? -21.317 -0.744 23.311 1.00 96.94 87 PHE A O 1
ATOM 704 N N . ILE A 1 88 ? -19.107 -0.456 23.048 1.00 96.25 88 ILE A N 1
ATOM 705 C CA . ILE A 1 88 ? -19.202 0.866 22.417 1.00 96.25 88 ILE A CA 1
ATOM 706 C C . ILE A 1 88 ? -19.989 0.790 21.104 1.00 96.25 88 ILE A C 1
ATOM 708 O O . ILE A 1 88 ? -20.905 1.588 20.909 1.00 96.25 88 ILE A O 1
ATOM 712 N N . LEU A 1 89 ? -19.678 -0.173 20.233 1.00 96.19 89 LEU A N 1
ATOM 713 C CA . LEU A 1 89 ? -20.338 -0.337 18.933 1.00 96.19 89 LEU A CA 1
ATOM 714 C C . LEU A 1 89 ? -21.831 -0.662 19.095 1.00 96.19 89 LEU A C 1
ATOM 716 O O . LEU A 1 89 ? -22.676 -0.044 18.449 1.00 96.19 89 LEU A O 1
ATOM 720 N N . LYS A 1 90 ? -22.185 -1.526 20.057 1.00 95.88 90 LYS A N 1
ATOM 721 C CA . LYS A 1 90 ? -23.587 -1.829 20.411 1.00 95.88 90 LYS A CA 1
ATOM 722 C C . LYS A 1 90 ? -24.359 -0.644 21.004 1.00 95.88 90 LYS A C 1
ATOM 724 O O . LYS A 1 90 ? -25.583 -0.696 21.069 1.00 95.88 90 LYS A O 1
ATOM 729 N N . ASN A 1 91 ? -23.671 0.410 21.446 1.00 95.06 91 ASN A N 1
ATOM 730 C CA . ASN A 1 91 ? -24.267 1.602 22.060 1.00 95.06 91 ASN A CA 1
ATOM 731 C C . ASN A 1 91 ? -24.024 2.873 21.220 1.00 95.06 91 ASN A C 1
ATOM 733 O O . ASN A 1 91 ? -23.873 3.966 21.763 1.00 95.06 91 ASN A O 1
ATOM 737 N N . GLY A 1 92 ? -23.988 2.737 19.889 1.00 90.69 92 GLY A N 1
ATOM 738 C CA . GLY A 1 92 ? -23.951 3.871 18.955 1.00 90.69 92 GLY A CA 1
ATOM 739 C C . GLY A 1 92 ? -22.560 4.455 18.692 1.00 90.69 92 GLY A C 1
ATOM 740 O O . GLY A 1 92 ? -22.433 5.486 18.026 1.00 90.69 92 GLY A O 1
ATOM 741 N N . GLY A 1 93 ? -21.502 3.820 19.195 1.00 93.75 93 GLY A N 1
ATOM 742 C CA . GLY A 1 93 ? -20.145 4.082 18.736 1.00 93.75 93 GLY A CA 1
ATOM 743 C C . GLY A 1 93 ? -19.937 3.591 17.306 1.00 93.75 93 GLY A C 1
ATOM 744 O O . GLY A 1 93 ? -20.547 2.618 16.881 1.00 93.75 93 GLY A O 1
ATOM 745 N N . THR A 1 94 ? -19.066 4.262 16.561 1.00 94.56 94 THR A N 1
ATOM 746 C CA . THR A 1 94 ? -18.738 3.915 15.171 1.00 94.56 94 THR A CA 1
ATOM 747 C C . THR A 1 94 ? -17.259 4.166 14.901 1.00 94.56 94 THR A C 1
ATOM 749 O O . THR A 1 94 ? -16.627 4.998 15.562 1.00 94.56 94 THR A O 1
ATOM 752 N N . ASP A 1 95 ? -16.687 3.466 13.921 1.00 93.94 95 ASP A N 1
ATOM 753 C CA . ASP A 1 95 ? -15.313 3.713 13.484 1.00 93.94 95 ASP A CA 1
ATOM 754 C C . ASP A 1 95 ? -15.236 4.943 12.569 1.00 93.94 95 ASP A C 1
ATOM 756 O O . ASP A 1 95 ? -15.130 4.858 11.344 1.00 93.94 95 ASP A O 1
ATOM 760 N N . ILE A 1 96 ? -15.324 6.121 13.186 1.00 90.56 96 ILE A N 1
ATOM 761 C CA . ILE A 1 96 ? -15.306 7.403 12.485 1.00 90.56 96 ILE A CA 1
ATOM 762 C C . ILE A 1 96 ? -14.072 7.491 11.580 1.00 90.56 96 ILE A C 1
ATOM 764 O O . ILE A 1 96 ? -12.933 7.522 12.058 1.00 90.56 96 ILE A O 1
ATOM 768 N N . ASN A 1 97 ? -14.312 7.603 10.269 1.00 88.75 97 ASN A N 1
ATOM 769 C CA . ASN A 1 97 ? -13.274 7.711 9.242 1.00 88.75 97 ASN A CA 1
ATOM 770 C C . ASN A 1 97 ? -12.269 6.540 9.243 1.00 88.75 97 ASN A C 1
ATOM 772 O O . ASN A 1 97 ? -11.102 6.747 8.907 1.00 88.75 97 ASN A O 1
ATOM 776 N N . ASN A 1 98 ? -12.694 5.337 9.648 1.00 92.06 98 ASN A N 1
ATOM 777 C CA . ASN A 1 98 ? -11.843 4.147 9.775 1.00 92.06 98 ASN A CA 1
ATOM 778 C C . ASN A 1 98 ? -10.637 4.317 10.714 1.00 92.06 98 ASN A C 1
ATOM 780 O O . ASN A 1 98 ? -9.631 3.615 10.586 1.00 92.06 98 ASN A O 1
ATOM 784 N N . LYS A 1 99 ? -10.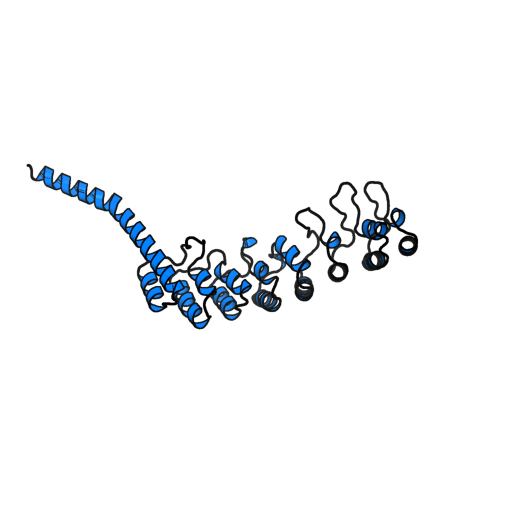663 5.282 11.638 1.00 93.12 99 LYS A N 1
ATOM 785 C CA . LYS A 1 99 ? -9.483 5.617 12.439 1.00 93.12 99 LYS A CA 1
ATOM 786 C C . LYS A 1 99 ? -9.018 4.449 13.316 1.00 93.12 99 LYS A C 1
ATOM 788 O O . LYS A 1 99 ? -7.810 4.256 13.477 1.00 93.12 99 LYS A O 1
ATOM 793 N N . ALA A 1 100 ? -9.946 3.679 13.879 1.00 96.12 100 ALA A N 1
ATOM 794 C CA . ALA A 1 100 ? -9.631 2.473 14.630 1.00 96.12 100 ALA A CA 1
ATOM 795 C C . ALA A 1 100 ? -9.084 1.380 13.701 1.00 96.12 100 ALA A C 1
ATOM 797 O O . ALA A 1 100 ? -8.020 0.830 13.996 1.00 96.12 100 ALA A O 1
ATOM 798 N N . LEU A 1 101 ? -9.730 1.135 12.553 1.00 97.31 101 LEU A N 1
ATOM 799 C CA . LEU A 1 101 ? -9.274 0.144 11.574 1.00 97.31 101 LEU A CA 1
ATOM 800 C C . LEU A 1 101 ? -7.857 0.442 11.071 1.00 97.31 101 LEU A C 1
ATOM 802 O O . LEU A 1 101 ? -6.996 -0.434 11.110 1.00 97.31 101 LEU A O 1
ATOM 806 N N . HIS A 1 102 ? -7.563 1.686 10.688 1.00 94.38 102 HIS A N 1
ATOM 807 C CA . HIS A 1 102 ? -6.218 2.105 10.279 1.00 94.38 102 HIS A CA 1
ATOM 808 C C . HIS A 1 102 ? -5.158 1.760 11.305 1.00 94.38 102 HIS A C 1
ATOM 810 O O . HIS A 1 102 ? -4.084 1.265 10.978 1.00 94.38 102 HIS A O 1
ATOM 816 N N . LYS A 1 103 ? -5.460 2.033 12.566 1.00 95.44 103 LYS A N 1
ATOM 817 C CA . LYS A 1 103 ? -4.521 1.815 13.650 1.00 95.44 103 LYS A CA 1
ATOM 818 C C . LYS A 1 103 ? -4.350 0.334 13.960 1.00 95.44 103 LYS A C 1
ATOM 820 O O . LYS A 1 103 ? -3.240 -0.088 14.262 1.00 95.44 103 LYS A O 1
ATOM 825 N N . ALA A 1 104 ? -5.415 -0.460 13.840 1.00 97.56 104 ALA A N 1
ATOM 826 C CA . ALA A 1 104 ? -5.345 -1.909 13.991 1.00 97.56 104 ALA A CA 1
ATOM 827 C C . ALA A 1 104 ? -4.469 -2.521 12.888 1.00 97.56 104 ALA A C 1
ATOM 829 O O . ALA A 1 104 ? -3.625 -3.364 13.183 1.00 97.56 104 ALA A O 1
ATOM 830 N N . VAL A 1 105 ? -4.598 -2.012 11.657 1.00 97.19 105 VAL A N 1
ATOM 831 C CA . VAL A 1 105 ? -3.748 -2.353 10.508 1.00 97.19 105 VAL A CA 1
ATOM 832 C C . VAL A 1 105 ? -2.285 -1.982 10.752 1.00 97.19 105 VAL A C 1
ATOM 834 O O . VAL A 1 105 ? -1.418 -2.833 10.593 1.00 97.19 105 VAL A O 1
ATOM 837 N N . GLN A 1 106 ? -1.994 -0.755 11.197 1.00 95.25 106 GLN A N 1
ATOM 838 C CA . GLN A 1 106 ? -0.618 -0.315 11.487 1.00 95.25 106 GLN A CA 1
ATOM 839 C C . GLN A 1 106 ? 0.064 -1.152 12.574 1.00 95.25 106 GLN A C 1
ATOM 841 O O . GLN A 1 106 ? 1.279 -1.316 12.552 1.00 95.25 106 GLN A O 1
ATOM 846 N N . LEU A 1 107 ? -0.715 -1.646 13.538 1.00 96.06 107 LEU A N 1
ATOM 847 C CA . LEU A 1 107 ? -0.233 -2.494 14.627 1.00 96.06 107 LEU A CA 1
ATOM 848 C C . LEU A 1 107 ? -0.276 -3.994 14.292 1.00 96.06 107 LEU A C 1
ATOM 850 O O . LEU A 1 107 ? 0.062 -4.801 15.152 1.00 96.06 107 LEU A O 1
ATOM 854 N N . GLY A 1 108 ? -0.743 -4.375 13.099 1.00 97.06 108 GLY A N 1
ATOM 855 C CA . GLY A 1 108 ? -0.867 -5.769 12.672 1.00 97.06 108 GLY A CA 1
ATOM 856 C C . GLY A 1 108 ? -1.831 -6.621 13.502 1.00 97.06 108 GLY A C 1
ATOM 857 O O . GLY A 1 108 ? -1.699 -7.842 13.559 1.00 97.06 108 GLY A O 1
ATOM 858 N N . LYS A 1 109 ? -2.820 -6.008 14.163 1.00 97.12 109 LYS A N 1
ATOM 859 C CA . LYS A 1 109 ? -3.770 -6.714 15.038 1.00 97.12 109 LYS A CA 1
ATOM 860 C C . LYS A 1 109 ? -4.888 -7.374 14.228 1.00 97.12 109 LYS A C 1
ATOM 862 O O . LYS A 1 109 ? -6.025 -6.912 14.267 1.00 97.12 109 LYS A O 1
ATOM 867 N N . ILE A 1 110 ? -4.570 -8.464 13.526 1.00 97.38 110 ILE A N 1
ATOM 868 C CA . ILE A 1 110 ? -5.504 -9.205 12.653 1.00 97.38 110 ILE A CA 1
ATOM 869 C C . ILE A 1 110 ? -6.869 -9.500 13.309 1.00 97.38 110 ILE A C 1
ATOM 871 O O . ILE A 1 110 ? -7.878 -9.146 12.700 1.00 97.38 110 ILE A O 1
ATOM 875 N N . PRO A 1 111 ? -6.960 -10.033 14.549 1.00 97.38 111 PRO A N 1
ATOM 876 C CA . PRO A 1 111 ? -8.264 -10.293 15.169 1.00 97.38 111 PRO A CA 1
ATOM 877 C C . PRO A 1 111 ? -9.117 -9.030 15.333 1.00 97.38 111 PRO A C 1
ATOM 879 O O . PRO A 1 111 ? -10.337 -9.069 15.220 1.00 97.38 111 PRO A O 1
ATOM 882 N N . LEU A 1 112 ? -8.469 -7.888 15.576 1.00 97.62 112 LEU A N 1
ATOM 883 C CA . LEU A 1 112 ? -9.159 -6.616 15.736 1.00 97.62 112 LEU A CA 1
ATOM 884 C C . LEU A 1 112 ? -9.556 -5.999 14.393 1.00 97.62 112 LEU A C 1
ATOM 886 O O . LEU A 1 112 ? -10.589 -5.345 14.314 1.00 97.62 112 LEU A O 1
ATOM 890 N N . ILE A 1 113 ? -8.757 -6.213 13.345 1.00 98.31 113 ILE A N 1
ATOM 891 C CA . ILE A 1 113 ? -9.120 -5.848 11.969 1.00 98.31 113 ILE A CA 1
ATOM 892 C C . ILE A 1 113 ? -10.410 -6.568 11.578 1.00 98.31 113 ILE A C 1
ATOM 894 O O . ILE A 1 113 ? -11.347 -5.914 11.133 1.00 98.31 113 ILE A O 1
ATOM 898 N N . ASP A 1 114 ? -10.477 -7.881 11.805 1.00 98.12 114 ASP A N 1
ATOM 899 C CA . ASP A 1 114 ? -11.662 -8.684 11.492 1.00 98.12 114 ASP A CA 1
ATOM 900 C C . ASP A 1 114 ? -12.885 -8.206 12.261 1.00 98.12 114 ASP A C 1
ATOM 902 O O . ASP A 1 114 ? -13.905 -7.889 11.653 1.00 98.12 114 ASP A O 1
ATOM 906 N N . PHE A 1 115 ? -12.739 -8.033 13.573 1.00 97.88 115 PHE A N 1
ATOM 907 C CA . PHE A 1 115 ? -13.824 -7.556 14.418 1.00 97.88 115 PHE A CA 1
ATOM 908 C C . PHE A 1 115 ? -14.360 -6.184 13.976 1.00 97.88 115 PHE A C 1
ATOM 910 O O . PHE A 1 115 ? -15.571 -5.971 13.928 1.00 97.88 115 PHE A O 1
ATOM 917 N N . LEU A 1 116 ? -13.477 -5.238 13.641 1.00 97.88 116 LEU A N 1
ATOM 918 C CA . LEU A 1 116 ? -13.875 -3.901 13.192 1.00 97.88 116 LEU A CA 1
ATOM 919 C C . LEU A 1 116 ? -14.590 -3.940 11.833 1.00 97.88 116 LEU A C 1
ATOM 921 O O . LEU A 1 116 ? -15.610 -3.274 11.663 1.00 97.88 116 LEU A O 1
ATOM 925 N N . LEU A 1 117 ? -14.104 -4.748 10.885 1.00 97.88 117 LEU A N 1
ATOM 926 C CA . LEU A 1 117 ? -14.743 -4.928 9.576 1.00 97.88 117 LEU A CA 1
ATOM 927 C C . LEU A 1 117 ? -16.132 -5.569 9.695 1.00 97.88 117 LEU A C 1
ATOM 929 O O . LEU A 1 117 ? -17.080 -5.105 9.064 1.00 97.88 117 LEU A O 1
ATOM 933 N N . GLU A 1 118 ? -16.274 -6.587 10.544 1.00 97.12 118 GLU A N 1
ATOM 934 C CA . GLU A 1 118 ? -17.558 -7.244 10.829 1.00 97.12 118 GLU A CA 1
ATOM 935 C C . GLU A 1 118 ? -18.572 -6.297 11.485 1.00 97.12 118 GLU A C 1
ATOM 937 O O . GLU A 1 118 ? -19.779 -6.470 11.322 1.00 97.12 118 GLU A O 1
ATOM 942 N N . ASN A 1 119 ? -18.093 -5.259 12.177 1.00 96.19 119 ASN A N 1
ATOM 943 C CA . ASN A 1 119 ? -18.918 -4.251 12.841 1.00 96.19 119 ASN A CA 1
ATOM 944 C C . ASN A 1 119 ? -18.959 -2.902 12.098 1.00 96.19 119 ASN A C 1
ATOM 946 O O . ASN A 1 119 ? -19.218 -1.857 12.699 1.00 96.19 119 ASN A O 1
ATOM 950 N N . GLY A 1 120 ? -18.748 -2.921 10.781 1.00 93.62 120 GLY A N 1
ATOM 951 C CA . GLY A 1 120 ? -19.096 -1.803 9.905 1.00 93.62 120 GLY A CA 1
ATOM 952 C C . GLY A 1 120 ? -17.969 -0.829 9.567 1.00 93.62 120 GLY A C 1
ATOM 953 O O . GLY A 1 120 ? -18.247 0.162 8.892 1.00 93.62 120 GLY A O 1
ATOM 954 N N . SER A 1 121 ? -16.715 -1.082 9.962 1.00 95.88 121 SER A N 1
ATOM 955 C CA . SER A 1 121 ? -15.585 -0.352 9.369 1.00 95.88 121 SER A CA 1
ATOM 956 C C . SER A 1 121 ? -15.508 -0.629 7.862 1.00 95.88 121 SER A C 1
ATOM 958 O O . SER A 1 121 ? -15.694 -1.754 7.396 1.00 95.88 121 SER A O 1
ATOM 960 N N . GLU A 1 122 ? -15.210 0.399 7.069 1.00 94.75 122 GLU A N 1
ATOM 961 C CA . GLU A 1 122 ? -15.267 0.306 5.610 1.00 94.75 122 GLU A CA 1
ATOM 962 C C . GLU A 1 122 ? -13.966 -0.278 5.038 1.00 94.75 122 GLU A C 1
ATOM 964 O O . GLU A 1 122 ? -12.907 0.340 5.125 1.00 94.75 122 GLU A O 1
ATOM 969 N N . ILE A 1 123 ? -14.026 -1.431 4.364 1.00 94.94 123 ILE A N 1
ATOM 970 C CA . ILE A 1 123 ? -12.843 -2.010 3.697 1.00 94.94 123 ILE A CA 1
ATOM 971 C C . ILE A 1 123 ? -12.400 -1.211 2.454 1.00 94.94 123 ILE A C 1
ATOM 973 O O . ILE A 1 123 ? -11.219 -1.197 2.112 1.00 94.94 123 ILE A O 1
ATOM 977 N N . ASN A 1 124 ? -13.342 -0.519 1.798 1.00 92.56 124 ASN A N 1
ATOM 978 C CA . ASN A 1 124 ? -13.142 0.256 0.567 1.00 92.56 124 ASN A CA 1
ATOM 979 C C . ASN A 1 124 ? -13.837 1.633 0.653 1.00 92.56 124 ASN A C 1
ATOM 981 O O . ASN A 1 124 ? -14.820 1.862 -0.066 1.00 92.56 124 ASN A O 1
ATOM 985 N N . PRO A 1 125 ? -13.381 2.540 1.533 1.00 90.25 125 PRO A N 1
ATOM 986 C CA . PRO A 1 125 ? -14.045 3.819 1.742 1.00 90.25 125 PRO A CA 1
ATOM 987 C C . PRO A 1 125 ? -13.899 4.747 0.539 1.00 90.25 125 PRO A C 1
ATOM 989 O O . PRO A 1 125 ? -12.954 4.649 -0.241 1.00 90.25 125 PRO A O 1
ATOM 992 N N . LYS A 1 126 ? -14.827 5.702 0.411 1.00 85.88 126 LYS A N 1
ATOM 993 C CA . LYS A 1 126 ? -14.812 6.685 -0.691 1.00 85.88 126 LYS A CA 1
ATOM 994 C C . LYS A 1 126 ? -13.632 7.649 -0.632 1.00 85.88 126 LYS A C 1
ATOM 996 O O . LYS A 1 126 ? -13.214 8.156 -1.666 1.00 85.88 126 LYS A O 1
ATOM 1001 N N . LYS A 1 127 ? -13.155 7.973 0.572 1.00 84.25 127 LYS A N 1
ATOM 1002 C CA . LYS A 1 127 ? -12.042 8.902 0.748 1.00 84.25 127 LYS A CA 1
ATOM 1003 C C . LYS A 1 127 ? -10.739 8.123 0.800 1.00 84.25 127 LYS A C 1
ATOM 1005 O O . LYS A 1 127 ? -10.494 7.391 1.753 1.00 84.25 127 LYS A O 1
ATOM 1010 N N . ASP A 1 128 ? -9.886 8.396 -0.171 1.00 79.75 128 ASP A N 1
ATOM 1011 C CA . ASP A 1 128 ? -8.543 7.850 -0.337 1.00 79.75 128 ASP A CA 1
ATOM 1012 C C . ASP A 1 128 ? -7.723 7.772 0.956 1.00 79.75 128 ASP A C 1
ATOM 1014 O O . ASP A 1 128 ? -7.166 6.727 1.293 1.00 79.75 128 ASP A O 1
ATOM 1018 N N . SER A 1 129 ? -7.703 8.858 1.737 1.00 80.44 129 SER A N 1
ATOM 1019 C CA . SER A 1 129 ? -6.950 8.923 2.996 1.00 80.44 129 SER A CA 1
ATOM 1020 C C . SER A 1 129 ? -7.419 7.925 4.057 1.00 80.44 129 SER A C 1
ATOM 1022 O O . SER A 1 129 ? -6.734 7.765 5.062 1.00 80.44 129 SER A O 1
ATOM 1024 N N . HIS A 1 130 ? -8.596 7.318 3.876 1.00 82.69 130 HIS A N 1
ATOM 1025 C CA . HIS A 1 130 ? -9.186 6.364 4.809 1.00 82.69 130 HIS A CA 1
ATOM 1026 C C . HIS A 1 130 ? -9.044 4.893 4.354 1.00 82.69 130 HIS A C 1
ATOM 1028 O O . HIS A 1 130 ? -9.572 3.984 4.996 1.00 82.69 130 HIS A O 1
ATOM 1034 N N . HIS A 1 131 ? -8.356 4.622 3.236 1.00 90.38 131 HIS A N 1
ATOM 1035 C CA . HIS A 1 131 ? -8.257 3.265 2.696 1.00 90.38 131 HIS A CA 1
ATOM 1036 C C . HIS A 1 131 ? -7.306 2.385 3.540 1.00 90.38 131 HIS A C 1
ATOM 1038 O O . HIS A 1 131 ? -6.119 2.713 3.642 1.00 90.38 131 HIS A O 1
ATOM 1044 N N . PRO A 1 132 ? -7.743 1.236 4.097 1.00 91.94 132 PRO A N 1
ATOM 1045 C CA . PRO A 1 132 ? -6.929 0.430 5.021 1.00 91.94 132 PRO A CA 1
ATOM 1046 C C . PRO A 1 132 ? -5.579 -0.025 4.444 1.00 91.94 132 PRO A C 1
ATOM 1048 O O . PRO A 1 132 ? -4.562 0.030 5.135 1.00 91.94 132 PRO A O 1
ATOM 1051 N N . LEU A 1 133 ? -5.541 -0.385 3.153 1.00 92.00 133 LEU A N 1
ATOM 1052 C CA . LEU A 1 133 ? -4.309 -0.773 2.445 1.00 92.00 133 LEU A CA 1
ATOM 1053 C C . LEU A 1 133 ? -3.168 0.253 2.548 1.00 92.00 133 LEU A C 1
ATOM 1055 O O . LEU A 1 133 ? -2.013 -0.161 2.606 1.00 92.00 133 LEU A O 1
ATOM 1059 N N . LEU A 1 134 ? -3.459 1.560 2.641 1.00 87.25 134 LEU A N 1
ATOM 1060 C CA . LEU A 1 134 ? -2.430 2.601 2.802 1.00 87.25 134 LEU A CA 1
ATOM 1061 C C . LEU A 1 134 ? -1.569 2.349 4.051 1.00 87.25 134 LEU A C 1
ATOM 1063 O O . LEU A 1 134 ? -0.359 2.566 4.047 1.00 87.25 134 LEU A O 1
ATOM 1067 N N . SER A 1 135 ? -2.195 1.854 5.119 1.00 89.56 135 SER A N 1
ATOM 1068 C CA . SER A 1 135 ? -1.541 1.560 6.396 1.00 89.56 135 SER A CA 1
ATOM 1069 C C . SER A 1 135 ? -0.844 0.197 6.438 1.00 89.56 135 SER A C 1
ATOM 1071 O O . SER A 1 135 ? -0.020 -0.024 7.320 1.00 89.56 135 SER A O 1
ATOM 1073 N N . ALA A 1 136 ? -1.144 -0.698 5.494 1.00 93.06 136 ALA A N 1
ATOM 1074 C CA . ALA A 1 136 ? -0.603 -2.056 5.445 1.00 93.06 136 ALA A CA 1
ATOM 1075 C C . ALA A 1 136 ? 0.646 -2.189 4.557 1.00 93.06 136 ALA A C 1
ATOM 1077 O O . ALA A 1 136 ? 1.222 -3.264 4.461 1.00 93.06 136 ALA A O 1
ATOM 1078 N N . THR A 1 137 ? 1.096 -1.112 3.905 1.00 90.44 137 THR A N 1
ATOM 1079 C CA . THR A 1 137 ? 2.210 -1.141 2.931 1.00 90.44 137 THR A CA 1
ATOM 1080 C C . THR A 1 137 ? 3.561 -1.582 3.509 1.00 90.44 137 THR A C 1
ATOM 1082 O O . THR A 1 137 ? 4.496 -1.831 2.756 1.00 90.44 137 THR A O 1
ATOM 1085 N N . LYS A 1 138 ? 3.683 -1.695 4.836 1.00 89.31 138 LYS A N 1
ATOM 1086 C CA . LYS A 1 138 ? 4.892 -2.178 5.523 1.00 89.31 138 LYS A CA 1
ATOM 1087 C C . LYS A 1 138 ? 4.793 -3.626 6.006 1.00 89.31 138 LYS A C 1
ATOM 1089 O O . LYS A 1 138 ? 5.796 -4.165 6.457 1.00 89.31 138 LYS A O 1
ATOM 1094 N N . ASP A 1 139 ? 3.616 -4.241 5.926 1.00 94.06 139 ASP A N 1
ATOM 1095 C CA . ASP A 1 139 ? 3.366 -5.591 6.426 1.00 94.06 139 ASP A CA 1
ATOM 1096 C C . ASP A 1 139 ? 2.589 -6.399 5.382 1.00 94.06 139 ASP A C 1
ATOM 1098 O O . ASP A 1 139 ? 1.381 -6.236 5.194 1.00 94.06 139 ASP A O 1
ATOM 1102 N N . LEU A 1 140 ? 3.300 -7.299 4.699 1.00 95.62 140 LEU A N 1
ATOM 1103 C CA . LEU A 1 140 ? 2.728 -8.139 3.651 1.00 95.62 140 LEU A CA 1
ATOM 1104 C C . LEU A 1 140 ? 1.601 -9.045 4.160 1.00 95.62 140 LEU A C 1
ATOM 1106 O O . LEU A 1 140 ? 0.669 -9.317 3.405 1.00 95.62 140 LEU A O 1
ATOM 1110 N N . GLN A 1 141 ? 1.672 -9.531 5.401 1.00 97.56 141 GLN A N 1
ATOM 1111 C CA . GLN A 1 141 ? 0.655 -10.439 5.932 1.00 97.56 141 GLN A CA 1
ATOM 1112 C C . GLN A 1 141 ? -0.644 -9.686 6.186 1.00 97.56 141 GLN A C 1
ATOM 1114 O O . GLN A 1 141 ? -1.703 -10.111 5.729 1.00 97.56 141 GLN A O 1
ATOM 1119 N N . VAL A 1 142 ? -0.554 -8.514 6.815 1.00 98.00 142 VAL A N 1
ATOM 1120 C CA . VAL A 1 142 ? -1.713 -7.637 7.022 1.00 98.00 142 VAL A CA 1
ATOM 1121 C C . VAL A 1 142 ? -2.279 -7.159 5.686 1.00 98.00 142 VAL A C 1
ATOM 1123 O O . VAL A 1 142 ? -3.495 -7.131 5.504 1.00 98.00 142 VAL A O 1
ATOM 1126 N N . PHE A 1 143 ? -1.418 -6.836 4.718 1.00 96.44 143 PHE A N 1
ATOM 1127 C CA . PHE A 1 143 ? -1.847 -6.433 3.381 1.00 96.44 143 PHE A CA 1
ATOM 1128 C C . PHE A 1 143 ? -2.627 -7.549 2.675 1.00 96.44 143 PHE A C 1
ATOM 1130 O O . PHE A 1 143 ? -3.740 -7.317 2.202 1.00 96.44 143 PHE A O 1
ATOM 1137 N N . LYS A 1 144 ? -2.081 -8.772 2.648 1.00 97.56 144 LYS A N 1
ATOM 1138 C CA . LYS A 1 144 ? -2.754 -9.963 2.102 1.00 97.56 144 LYS A CA 1
ATOM 1139 C C . LYS A 1 144 ? -4.078 -10.239 2.802 1.00 97.56 144 LYS A C 1
ATOM 1141 O O . LYS A 1 144 ? -5.054 -10.578 2.140 1.00 97.56 144 LYS A O 1
ATOM 1146 N N . HIS A 1 145 ? -4.117 -10.066 4.120 1.00 98.50 145 HIS A N 1
ATOM 1147 C CA . HIS A 1 145 ? -5.327 -10.251 4.910 1.00 98.50 145 HIS A CA 1
ATOM 1148 C C . HIS A 1 145 ? -6.417 -9.236 4.552 1.00 98.50 145 HIS A C 1
ATOM 1150 O O . HIS A 1 145 ? -7.562 -9.604 4.330 1.00 98.50 145 HIS A O 1
ATOM 1156 N N . LEU A 1 146 ? -6.082 -7.955 4.395 1.00 97.75 146 LEU A N 1
ATOM 1157 C CA . LEU A 1 146 ? -7.059 -6.961 3.934 1.00 97.75 146 LEU A CA 1
ATOM 1158 C C . LEU A 1 146 ? -7.576 -7.274 2.522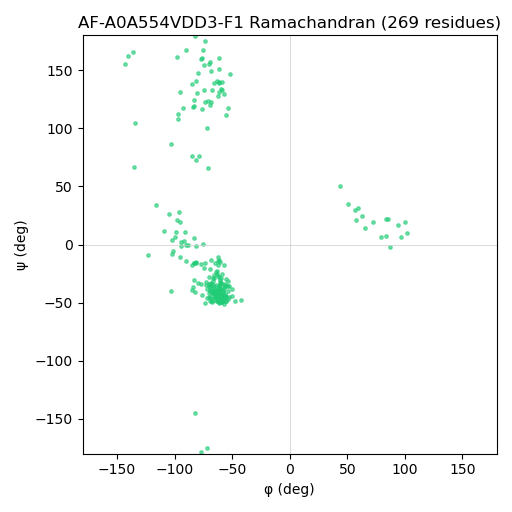 1.00 97.75 146 LEU A C 1
ATOM 1160 O O . LEU A 1 146 ? -8.772 -7.142 2.265 1.00 97.75 146 LEU A O 1
ATOM 1164 N N . VAL A 1 147 ? -6.698 -7.714 1.614 1.00 97.06 147 VAL A N 1
ATOM 1165 C CA . VAL A 1 147 ? -7.096 -8.142 0.262 1.00 97.06 147 VAL A CA 1
ATOM 1166 C C . VAL A 1 147 ? -8.032 -9.353 0.324 1.00 97.06 147 VAL A C 1
ATOM 1168 O O . VAL A 1 147 ? -9.044 -9.361 -0.374 1.00 97.06 147 VAL A O 1
ATOM 1171 N N . SER A 1 148 ? -7.774 -10.334 1.198 1.00 97.69 148 SER A N 1
ATOM 1172 C CA . SER A 1 148 ? -8.668 -11.490 1.377 1.00 97.69 148 SER A CA 1
ATOM 1173 C C . SER A 1 148 ? -10.034 -11.107 1.962 1.00 97.69 148 SER A C 1
ATOM 1175 O O . SER A 1 148 ? -11.028 -11.766 1.668 1.00 97.69 148 SER A O 1
ATOM 1177 N N . LYS A 1 149 ? -10.113 -9.999 2.711 1.00 98.00 149 LYS A N 1
ATOM 1178 C CA . LYS A 1 149 ? -11.369 -9.380 3.174 1.00 98.00 149 LYS A CA 1
ATOM 1179 C C . LYS A 1 149 ? -12.033 -8.466 2.132 1.00 98.00 149 LYS A C 1
ATOM 1181 O O . LYS A 1 149 ? -13.042 -7.831 2.429 1.00 98.00 149 LYS A O 1
ATOM 1186 N N . GLY A 1 150 ? -11.503 -8.400 0.909 1.00 95.94 150 GLY A N 1
ATOM 1187 C CA . GLY A 1 150 ? -12.101 -7.666 -0.208 1.00 95.94 150 GLY A CA 1
ATOM 1188 C C . GLY A 1 150 ? -11.587 -6.238 -0.399 1.00 95.94 150 GLY A C 1
ATOM 1189 O O . GLY A 1 150 ? -12.239 -5.448 -1.090 1.00 95.94 150 GLY A O 1
ATOM 1190 N N . ALA A 1 151 ? -10.440 -5.872 0.184 1.00 94.75 151 ALA A N 1
ATOM 1191 C CA . ALA A 1 151 ? -9.799 -4.595 -0.120 1.00 94.75 151 ALA A CA 1
ATOM 1192 C C . ALA A 1 151 ? -9.397 -4.521 -1.600 1.00 94.75 151 ALA A C 1
ATOM 1194 O O . ALA A 1 151 ? -8.711 -5.397 -2.126 1.00 94.75 151 ALA A O 1
ATOM 1195 N N . ASN A 1 152 ? -9.811 -3.449 -2.271 1.00 91.81 152 ASN A N 1
ATOM 1196 C CA . ASN A 1 152 ? -9.638 -3.273 -3.703 1.00 91.81 152 ASN A CA 1
ATOM 1197 C C . ASN A 1 152 ? -8.397 -2.423 -3.997 1.00 91.81 152 ASN A C 1
ATOM 1199 O O . ASN A 1 152 ? -8.381 -1.215 -3.758 1.00 91.81 152 ASN A O 1
ATOM 1203 N N . ILE A 1 153 ? -7.378 -3.047 -4.591 1.00 89.56 153 ILE A N 1
ATOM 1204 C CA . ILE A 1 153 ? -6.123 -2.379 -4.954 1.00 89.56 153 ILE A CA 1
ATOM 1205 C C . ILE A 1 153 ? -6.317 -1.211 -5.934 1.00 89.56 153 ILE A C 1
ATOM 1207 O O . ILE A 1 153 ? -5.570 -0.240 -5.883 1.00 89.56 153 ILE A O 1
ATOM 1211 N N . HIS A 1 154 ? -7.344 -1.250 -6.787 1.00 86.12 154 HIS A N 1
ATOM 1212 C CA . HIS A 1 154 ? -7.633 -0.191 -7.761 1.00 86.12 154 HIS A CA 1
ATOM 1213 C C . HIS A 1 154 ? -8.292 1.041 -7.137 1.00 86.12 154 HIS A C 1
ATOM 1215 O O . HIS A 1 154 ? -8.309 2.102 -7.752 1.00 86.12 154 HIS A O 1
ATOM 1221 N N . LYS A 1 155 ? -8.838 0.905 -5.925 1.00 83.50 155 LYS A N 1
ATOM 1222 C CA . LYS A 1 155 ? -9.321 2.029 -5.111 1.00 83.50 155 LYS A CA 1
ATOM 1223 C C . LYS A 1 155 ? -8.239 2.552 -4.165 1.00 83.50 155 LYS A C 1
ATOM 1225 O O . LYS A 1 155 ? -8.499 3.440 -3.357 1.00 83.50 155 LYS A O 1
ATOM 1230 N N . CYS A 1 156 ? -7.032 1.992 -4.242 1.00 75.50 156 CYS A N 1
ATOM 1231 C CA . CYS A 1 156 ? -5.911 2.449 -3.448 1.00 75.50 156 CYS A CA 1
ATOM 1232 C C . CYS A 1 156 ? -5.384 3.783 -4.016 1.00 75.50 156 CYS A C 1
ATOM 1234 O O . CYS A 1 156 ? -5.166 3.883 -5.226 1.00 75.50 156 CYS A O 1
ATOM 1236 N N . PRO A 1 157 ? -5.144 4.802 -3.174 1.00 74.88 157 PRO A N 1
ATOM 1237 C CA . PRO A 1 157 ? -4.696 6.116 -3.634 1.00 74.88 157 PRO A CA 1
ATOM 1238 C C . PRO A 1 157 ? -3.343 6.062 -4.347 1.00 74.88 157 PRO A C 1
ATOM 1240 O O . PRO A 1 157 ? -2.471 5.284 -3.952 1.00 74.88 157 PRO A O 1
ATOM 1243 N N . ILE A 1 158 ? -3.108 6.981 -5.290 1.00 70.19 158 ILE A N 1
ATOM 1244 C CA . ILE A 1 158 ? -1.838 7.098 -6.038 1.00 70.19 158 ILE A CA 1
ATOM 1245 C C . ILE A 1 158 ? -0.623 7.208 -5.103 1.00 70.19 158 ILE A C 1
ATOM 1247 O O . ILE A 1 158 ? 0.397 6.561 -5.329 1.00 70.19 158 ILE A O 1
ATOM 1251 N N . TYR A 1 159 ? -0.744 7.950 -3.999 1.00 70.44 159 TYR A N 1
ATOM 1252 C CA . TYR A 1 159 ? 0.328 8.085 -3.004 1.00 70.44 159 TYR A CA 1
ATOM 1253 C C . TYR A 1 159 ? 0.740 6.735 -2.384 1.00 70.44 159 TYR A C 1
ATOM 1255 O O . TYR A 1 159 ? 1.914 6.496 -2.093 1.00 70.44 159 TYR A O 1
ATOM 1263 N N . SER A 1 160 ? -0.212 5.810 -2.228 1.00 69.50 160 SER A N 1
ATOM 1264 C CA . SER A 1 160 ? 0.055 4.446 -1.758 1.00 69.50 160 SER A CA 1
ATOM 1265 C C . SER A 1 160 ? 0.800 3.626 -2.807 1.00 69.50 160 SER A C 1
ATOM 1267 O O . SER A 1 160 ? 1.644 2.814 -2.434 1.00 69.50 160 SER A O 1
ATOM 1269 N N . LEU A 1 161 ? 0.539 3.853 -4.104 1.00 78.88 161 LEU A N 1
ATOM 1270 C CA . LEU A 1 161 ? 1.271 3.195 -5.194 1.00 78.88 161 LEU A CA 1
ATOM 1271 C C . LEU A 1 161 ? 2.768 3.469 -5.052 1.00 78.88 161 LEU A C 1
ATOM 1273 O O . LEU A 1 161 ? 3.569 2.543 -5.116 1.00 78.88 161 LEU A O 1
ATOM 1277 N N . PHE A 1 162 ? 3.145 4.722 -4.784 1.00 82.44 162 PHE A N 1
ATOM 1278 C CA . PHE A 1 162 ? 4.546 5.085 -4.591 1.00 82.44 162 PHE A CA 1
ATOM 1279 C C . PHE A 1 162 ? 5.175 4.348 -3.400 1.00 82.44 162 PHE A C 1
ATOM 1281 O O . PHE A 1 162 ? 6.264 3.795 -3.534 1.00 82.44 162 PHE A O 1
ATOM 1288 N N . HIS A 1 163 ? 4.473 4.260 -2.266 1.00 83.62 163 HIS A N 1
ATOM 1289 C CA . HIS A 1 163 ? 4.945 3.523 -1.086 1.00 83.62 163 HIS A CA 1
ATOM 1290 C C . HIS A 1 163 ? 5.090 2.022 -1.346 1.00 83.62 163 HIS A C 1
ATOM 1292 O O . HIS A 1 163 ? 6.078 1.429 -0.925 1.00 83.62 163 HIS A O 1
ATOM 1298 N N . ILE A 1 164 ? 4.145 1.413 -2.065 1.00 89.62 164 ILE A N 1
ATOM 1299 C CA . ILE A 1 164 ? 4.209 0.000 -2.465 1.00 89.62 164 ILE A CA 1
ATOM 1300 C C . ILE A 1 164 ? 5.408 -0.231 -3.391 1.00 89.62 164 ILE A C 1
ATOM 1302 O O . ILE A 1 164 ? 6.167 -1.177 -3.200 1.00 89.62 164 ILE A O 1
ATOM 1306 N N . ILE A 1 165 ? 5.616 0.655 -4.369 1.00 89.50 165 ILE A N 1
ATOM 1307 C CA . ILE A 1 165 ? 6.699 0.526 -5.348 1.00 89.50 165 ILE A CA 1
ATOM 1308 C C . ILE A 1 165 ? 8.067 0.775 -4.703 1.00 89.50 165 ILE A C 1
ATOM 1310 O O . ILE A 1 165 ? 9.012 0.028 -4.953 1.00 89.50 165 ILE A O 1
ATOM 1314 N N . GLN A 1 166 ? 8.200 1.775 -3.832 1.00 86.31 166 GLN A N 1
ATOM 1315 C CA . GLN A 1 166 ? 9.454 2.079 -3.133 1.00 86.31 166 GLN A CA 1
ATOM 1316 C C . GLN A 1 166 ? 9.710 1.195 -1.906 1.00 86.31 166 GLN A C 1
ATOM 1318 O O . GLN A 1 166 ? 10.858 1.085 -1.480 1.00 86.31 166 GLN A O 1
ATOM 1323 N N . GLY A 1 167 ? 8.696 0.494 -1.404 1.00 87.69 167 GLY A N 1
ATOM 1324 C CA . GLY A 1 167 ? 8.773 -0.377 -0.234 1.00 87.69 167 GLY A CA 1
ATOM 1325 C C . GLY A 1 167 ? 9.325 -1.778 -0.508 1.00 87.69 167 GLY A C 1
ATOM 1326 O O . GLY A 1 167 ? 10.231 -1.973 -1.320 1.00 87.69 167 GLY A O 1
ATOM 1327 N N . ASP A 1 168 ? 8.792 -2.758 0.215 1.00 92.69 168 ASP A N 1
ATOM 1328 C CA . ASP 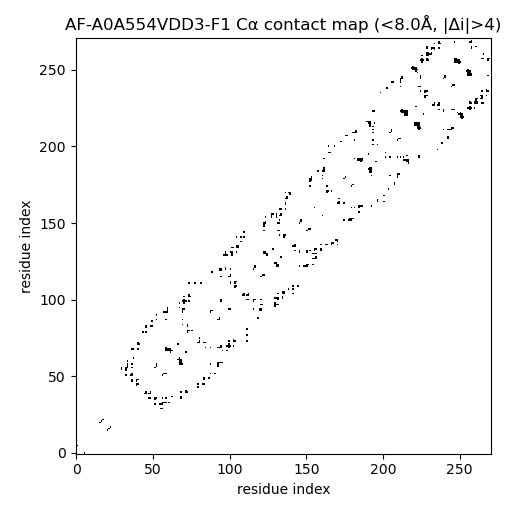A 1 168 ? 9.231 -4.151 0.158 1.00 92.69 168 ASP A CA 1
ATOM 1329 C C . ASP A 1 168 ? 8.959 -4.809 -1.211 1.00 92.69 168 ASP A C 1
ATOM 1331 O O . ASP A 1 168 ? 7.897 -4.640 -1.813 1.00 92.69 168 ASP A O 1
ATOM 1335 N N . ILE A 1 169 ? 9.919 -5.598 -1.702 1.00 95.44 169 ILE A N 1
ATOM 1336 C CA . ILE A 1 169 ? 9.829 -6.257 -3.015 1.00 95.44 169 ILE A CA 1
ATOM 1337 C C . ILE A 1 169 ? 8.752 -7.343 -3.036 1.00 95.44 169 ILE A C 1
ATOM 1339 O O . ILE A 1 169 ? 8.087 -7.526 -4.060 1.00 95.44 169 ILE A O 1
ATOM 1343 N N . SER A 1 170 ? 8.560 -8.066 -1.933 1.00 97.00 170 SER A N 1
ATOM 1344 C CA . SER A 1 170 ? 7.548 -9.121 -1.851 1.00 97.00 170 SER A CA 1
ATOM 1345 C C . SER A 1 170 ? 6.145 -8.520 -1.878 1.00 97.00 170 SER A C 1
ATOM 1347 O O . SER A 1 170 ? 5.269 -9.031 -2.579 1.00 97.00 170 SER A O 1
ATOM 1349 N N . LEU A 1 171 ? 5.950 -7.396 -1.183 1.00 95.75 171 LEU A N 1
ATOM 1350 C CA . LEU A 1 171 ? 4.732 -6.594 -1.267 1.00 95.75 171 LEU A CA 1
ATOM 1351 C C . LEU A 1 171 ? 4.502 -6.040 -2.673 1.00 95.75 171 LEU A C 1
ATOM 1353 O O . LEU A 1 171 ? 3.398 -6.191 -3.191 1.00 95.75 171 LEU A O 1
ATOM 1357 N N . LEU A 1 172 ? 5.523 -5.468 -3.320 1.00 95.69 172 LEU A N 1
ATOM 1358 C CA . LEU A 1 172 ? 5.411 -4.981 -4.697 1.00 95.69 172 LEU A CA 1
ATOM 1359 C C . LEU A 1 172 ? 4.972 -6.096 -5.656 1.00 95.69 172 LEU A C 1
ATOM 1361 O O . LEU A 1 172 ? 3.995 -5.929 -6.382 1.00 95.69 172 LEU A O 1
ATOM 1365 N N . LYS A 1 173 ? 5.653 -7.248 -5.637 1.00 97.19 173 LYS A N 1
ATOM 1366 C CA . LYS A 1 173 ? 5.302 -8.403 -6.480 1.00 97.19 173 LYS A CA 1
ATOM 1367 C C . LYS A 1 173 ? 3.873 -8.870 -6.223 1.00 97.19 173 LYS A C 1
ATOM 1369 O O . LYS A 1 173 ? 3.131 -9.110 -7.171 1.00 97.19 173 LYS A O 1
ATOM 1374 N N . TYR A 1 174 ? 3.472 -8.961 -4.955 1.00 96.81 174 TYR A N 1
ATOM 1375 C CA . TYR A 1 174 ? 2.110 -9.346 -4.607 1.00 96.81 174 TYR A CA 1
ATOM 1376 C C . TYR A 1 174 ? 1.083 -8.331 -5.123 1.00 96.81 174 TYR A C 1
ATOM 1378 O O . TYR A 1 174 ? 0.133 -8.721 -5.795 1.00 96.81 174 TYR A O 1
ATOM 1386 N N . ALA A 1 175 ? 1.299 -7.036 -4.887 1.00 95.06 175 ALA A N 1
ATOM 1387 C CA . ALA A 1 175 ? 0.412 -5.978 -5.355 1.00 95.06 175 ALA A CA 1
ATOM 1388 C C . ALA A 1 175 ? 0.269 -5.988 -6.889 1.00 95.06 175 ALA A C 1
ATOM 1390 O O . ALA A 1 175 ? -0.845 -5.923 -7.405 1.00 95.06 175 ALA A O 1
ATOM 1391 N N . LEU A 1 176 ? 1.375 -6.143 -7.625 1.00 95.25 176 LEU A N 1
ATOM 1392 C CA . LEU A 1 176 ? 1.354 -6.292 -9.083 1.00 95.25 176 LEU A CA 1
ATOM 1393 C C . LEU A 1 176 ? 0.567 -7.536 -9.519 1.00 95.25 176 LEU A C 1
ATOM 1395 O O . LEU A 1 176 ? -0.249 -7.446 -10.432 1.00 95.25 176 LEU A O 1
ATOM 1399 N N . SER A 1 177 ? 0.739 -8.669 -8.829 1.00 96.06 177 SER A N 1
ATOM 1400 C CA . SER A 1 177 ? 0.019 -9.913 -9.143 1.00 96.06 177 SER A CA 1
ATOM 1401 C C . SER A 1 177 ? -1.499 -9.823 -8.952 1.00 96.06 177 SER A C 1
ATOM 1403 O O . SER A 1 177 ? -2.233 -10.564 -9.599 1.00 96.06 177 SER A O 1
ATOM 1405 N N . ILE A 1 178 ? -1.976 -8.899 -8.110 1.00 94.56 178 ILE A N 1
ATOM 1406 C CA . ILE A 1 178 ? -3.409 -8.640 -7.895 1.00 94.56 178 ILE A CA 1
ATOM 1407 C C . ILE A 1 1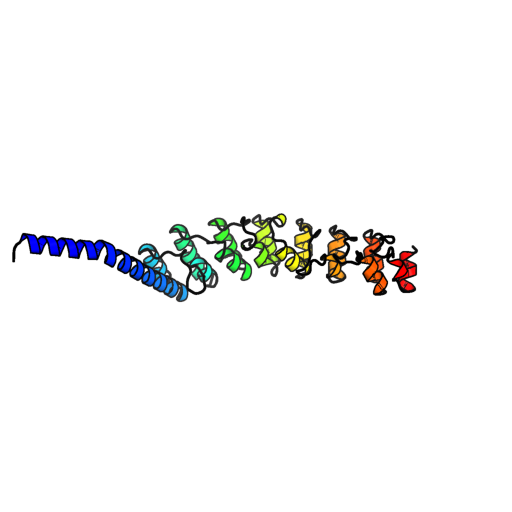78 ? -3.927 -7.431 -8.690 1.00 94.56 178 ILE A C 1
ATOM 1409 O O . ILE A 1 178 ? -5.043 -6.980 -8.449 1.00 94.56 178 ILE A O 1
ATOM 1413 N N . GLY A 1 179 ? -3.137 -6.897 -9.630 1.00 91.88 179 GLY A N 1
ATOM 1414 C CA . GLY A 1 179 ? -3.585 -5.866 -10.571 1.00 91.88 179 GLY A CA 1
ATOM 1415 C C . GLY A 1 179 ? -3.186 -4.426 -10.236 1.00 91.88 179 GLY A C 1
ATOM 1416 O O . GLY A 1 179 ? -3.794 -3.496 -10.768 1.00 91.88 179 GLY A O 1
ATOM 1417 N N . LEU A 1 180 ? -2.178 -4.191 -9.388 1.00 91.69 180 LEU A N 1
ATOM 1418 C CA . LEU A 1 180 ? -1.623 -2.846 -9.185 1.00 91.69 180 LEU A CA 1
ATOM 1419 C C . LEU A 1 180 ? -1.174 -2.236 -10.525 1.00 91.69 180 LEU A C 1
ATOM 1421 O O . LEU A 1 180 ? -0.179 -2.661 -11.111 1.00 91.69 180 LEU A O 1
ATOM 1425 N N . ASN A 1 181 ? -1.872 -1.198 -10.989 1.00 89.50 181 ASN A N 1
ATOM 1426 C CA . ASN A 1 181 ? -1.470 -0.460 -12.182 1.00 89.50 181 ASN A CA 1
ATOM 1427 C C . ASN A 1 181 ? -0.417 0.595 -11.821 1.00 89.50 181 ASN A C 1
ATOM 1429 O O . ASN A 1 181 ? -0.684 1.513 -11.049 1.00 89.50 181 ASN A O 1
ATOM 1433 N N . THR A 1 182 ? 0.769 0.480 -12.412 1.00 90.00 182 THR A N 1
ATOM 1434 C CA . THR A 1 182 ? 1.890 1.407 -12.190 1.00 90.00 182 THR A CA 1
ATOM 1435 C C . THR A 1 182 ? 2.059 2.419 -13.322 1.00 90.00 182 THR A C 1
ATOM 1437 O O . THR A 1 182 ? 2.859 3.350 -13.216 1.00 90.00 182 THR A O 1
ATOM 1440 N N . ASN A 1 183 ? 1.281 2.290 -14.401 1.00 88.12 183 ASN A N 1
ATOM 1441 C CA . ASN A 1 183 ? 1.316 3.233 -15.508 1.00 88.12 183 ASN A CA 1
ATOM 1442 C C . ASN A 1 183 ? 0.705 4.571 -15.080 1.00 88.12 183 ASN A C 1
ATOM 1444 O O . ASN A 1 183 ? -0.446 4.630 -14.659 1.00 88.12 183 ASN A O 1
ATOM 1448 N N . GLY A 1 184 ? 1.483 5.644 -15.223 1.00 85.25 184 GLY A N 1
ATOM 1449 C CA . GLY A 1 184 ? 1.107 6.980 -14.752 1.00 85.25 184 GLY A CA 1
ATOM 1450 C C . GLY A 1 184 ? 1.478 7.257 -13.294 1.00 85.25 184 GLY A C 1
ATOM 1451 O O . GLY A 1 184 ? 1.285 8.380 -12.846 1.00 85.25 184 GLY A O 1
ATOM 1452 N N . ALA A 1 185 ? 2.046 6.283 -12.570 1.00 86.75 185 ALA A N 1
ATOM 1453 C CA . ALA A 1 185 ? 2.605 6.538 -11.249 1.00 86.75 185 ALA A CA 1
ATOM 1454 C C . ALA A 1 185 ? 3.842 7.442 -11.358 1.00 86.75 185 ALA A C 1
ATOM 1456 O O . ALA A 1 185 ? 4.742 7.200 -12.172 1.00 86.75 185 ALA A O 1
ATOM 1457 N N . GLU A 1 186 ? 3.890 8.460 -10.508 1.00 87.12 186 GLU A N 1
ATOM 1458 C CA . GLU A 1 186 ? 4.952 9.458 -10.451 1.00 87.12 186 GLU A CA 1
ATOM 1459 C C . GLU A 1 186 ? 5.294 9.823 -9.007 1.00 87.12 186 GLU A C 1
ATOM 1461 O O . GLU A 1 186 ? 4.537 9.511 -8.086 1.00 87.12 186 GLU A O 1
ATOM 1466 N N . ASP A 1 187 ? 6.464 10.424 -8.810 1.00 86.19 187 ASP A N 1
ATOM 1467 C CA . ASP A 1 187 ? 6.808 11.047 -7.533 1.00 86.19 187 ASP A CA 1
ATOM 1468 C C . ASP A 1 187 ? 6.224 12.461 -7.405 1.00 86.19 187 ASP A C 1
ATOM 1470 O O . ASP A 1 187 ? 5.602 12.989 -8.328 1.00 86.19 187 ASP A O 1
ATOM 1474 N N . ASP A 1 188 ? 6.485 13.104 -6.268 1.00 84.31 188 ASP A N 1
ATOM 1475 C CA . ASP A 1 188 ? 6.016 14.462 -5.969 1.00 84.31 188 ASP A CA 1
ATOM 1476 C C . ASP A 1 188 ? 6.546 15.531 -6.953 1.00 84.31 188 ASP A C 1
ATOM 1478 O O . ASP A 1 188 ? 6.035 16.649 -6.987 1.00 84.31 188 ASP A O 1
ATOM 1482 N N . TYR A 1 189 ? 7.549 15.200 -7.778 1.00 85.81 189 TYR A N 1
ATOM 1483 C CA . TYR A 1 189 ? 8.105 16.068 -8.822 1.00 85.81 189 TYR A CA 1
ATOM 1484 C C . TYR A 1 189 ? 7.573 15.737 -10.226 1.00 85.81 189 TYR A C 1
ATOM 1486 O O . TYR A 1 189 ? 8.066 16.281 -11.216 1.00 85.81 189 TYR A O 1
ATOM 1494 N N . GLY A 1 190 ? 6.604 14.827 -10.341 1.00 86.38 190 GLY A N 1
ATOM 1495 C CA . GLY A 1 190 ? 6.034 14.399 -11.616 1.00 86.38 190 GLY A CA 1
ATOM 1496 C C . GLY A 1 190 ? 6.965 13.515 -12.454 1.00 86.38 190 GLY A C 1
ATOM 1497 O O . GLY A 1 190 ? 6.805 13.405 -13.674 1.00 86.38 190 GLY A O 1
ATOM 1498 N N . ARG A 1 191 ? 7.986 12.899 -11.844 1.00 88.25 191 ARG A N 1
ATOM 1499 C CA . ARG A 1 191 ? 8.881 11.968 -12.544 1.00 88.25 191 ARG A CA 1
ATOM 1500 C C . ARG A 1 191 ? 8.223 10.588 -12.587 1.00 88.25 191 ARG A C 1
ATOM 1502 O O . ARG A 1 191 ? 7.919 10.045 -11.523 1.00 88.25 191 ARG A O 1
ATOM 1509 N N . PRO A 1 192 ? 8.036 9.979 -13.774 1.00 91.06 192 PRO A N 1
ATOM 1510 C CA . PRO A 1 192 ? 7.444 8.651 -13.868 1.00 91.06 192 PRO A CA 1
ATOM 1511 C C . PRO A 1 192 ? 8.260 7.619 -13.090 1.00 91.06 192 PRO A C 1
ATOM 1513 O O . PRO A 1 192 ? 9.491 7.614 -13.162 1.00 91.06 192 PRO A O 1
ATOM 1516 N N . ILE A 1 193 ? 7.576 6.704 -12.402 1.00 90.69 193 ILE A N 1
ATOM 1517 C CA . ILE A 1 193 ? 8.197 5.775 -11.451 1.00 90.69 193 ILE A CA 1
ATOM 1518 C C . ILE A 1 193 ? 9.323 4.933 -12.073 1.00 90.69 193 ILE A C 1
ATOM 1520 O O . ILE A 1 193 ? 10.343 4.689 -11.431 1.00 90.69 193 ILE A O 1
ATOM 1524 N N . VAL A 1 194 ? 9.198 4.572 -13.357 1.00 92.44 194 VAL A N 1
ATOM 1525 C CA . VAL A 1 194 ? 10.207 3.803 -14.107 1.00 92.44 194 VAL A CA 1
ATOM 1526 C C . VAL A 1 194 ? 11.574 4.501 -14.170 1.00 92.44 194 VAL A C 1
ATOM 1528 O O . VAL A 1 194 ? 12.591 3.823 -14.266 1.00 92.44 194 VAL A O 1
ATOM 1531 N N . HIS A 1 195 ? 11.632 5.834 -14.052 1.00 92.00 195 HIS A N 1
ATOM 1532 C CA . HIS A 1 195 ? 12.887 6.604 -14.077 1.00 92.00 195 HIS A CA 1
ATOM 1533 C C . HIS A 1 195 ? 13.622 6.678 -12.740 1.00 92.00 195 HIS A C 1
ATOM 1535 O O . HIS A 1 195 ? 14.782 7.088 -12.715 1.00 92.00 195 HIS A O 1
ATOM 1541 N N . ILE A 1 196 ? 12.958 6.346 -11.634 1.00 90.88 196 ILE A N 1
ATOM 1542 C CA . ILE A 1 196 ? 13.452 6.632 -10.277 1.00 90.88 196 ILE A CA 1
ATOM 1543 C C . ILE A 1 196 ? 13.582 5.386 -9.395 1.00 90.88 196 ILE A C 1
ATOM 1545 O O . ILE A 1 196 ? 14.140 5.466 -8.304 1.00 90.88 196 ILE A O 1
ATOM 1549 N N . VAL A 1 197 ? 13.080 4.233 -9.837 1.00 93.62 197 VAL A N 1
ATOM 1550 C CA . VAL A 1 197 ? 13.231 2.964 -9.112 1.00 93.62 197 VAL A CA 1
ATOM 1551 C C . VAL A 1 197 ? 14.626 2.356 -9.284 1.00 93.62 197 VAL A C 1
ATOM 1553 O O . VAL A 1 197 ? 15.352 2.645 -10.238 1.00 93.62 197 VAL A O 1
ATOM 1556 N N . SER A 1 198 ? 14.996 1.462 -8.363 1.00 94.75 198 SER A N 1
ATOM 1557 C CA . SER A 1 198 ? 16.201 0.639 -8.500 1.00 94.75 198 SER A CA 1
ATOM 1558 C C . SER A 1 198 ? 16.126 -0.267 -9.737 1.00 94.75 198 SER A C 1
ATOM 1560 O O . SER A 1 198 ? 15.045 -0.551 -10.250 1.00 94.75 198 SER A O 1
ATOM 1562 N N . PHE A 1 199 ? 17.277 -0.763 -10.205 1.00 94.69 199 PHE A N 1
ATOM 1563 C CA . PHE A 1 199 ? 17.339 -1.685 -11.348 1.00 94.69 199 PHE A CA 1
ATOM 1564 C C . PHE A 1 199 ? 16.473 -2.940 -11.139 1.00 94.69 199 PHE A C 1
ATOM 1566 O O . PHE A 1 199 ? 15.721 -3.320 -12.029 1.00 94.69 199 PHE A O 1
ATOM 1573 N N . GLU A 1 200 ? 16.533 -3.543 -9.949 1.00 96.31 200 GLU A N 1
ATOM 1574 C CA . GLU A 1 200 ? 15.742 -4.732 -9.608 1.00 96.31 200 GLU A CA 1
ATOM 1575 C C . GLU A 1 200 ? 14.234 -4.456 -9.682 1.00 96.31 200 GLU A C 1
ATOM 1577 O O . GLU A 1 200 ? 13.474 -5.220 -10.275 1.00 96.31 200 GLU A O 1
ATOM 1582 N N . LYS A 1 201 ? 13.789 -3.323 -9.131 1.00 96.50 201 LYS A N 1
ATOM 1583 C CA . LYS A 1 201 ? 1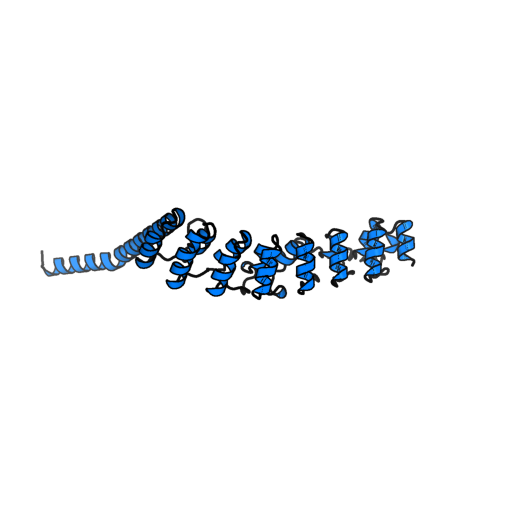2.378 -2.932 -9.174 1.00 96.50 201 LYS A CA 1
ATOM 1584 C C . LYS A 1 201 ? 11.933 -2.538 -10.571 1.00 96.50 201 LYS A C 1
ATOM 1586 O O . LYS A 1 201 ? 10.808 -2.850 -10.937 1.00 96.50 201 LYS A O 1
ATOM 1591 N N . LEU A 1 202 ? 12.798 -1.900 -11.357 1.00 96.69 202 LEU A N 1
ATOM 1592 C CA . LEU A 1 202 ? 12.530 -1.627 -12.766 1.00 96.69 202 LEU A CA 1
ATOM 1593 C C . LEU A 1 202 ? 12.260 -2.928 -13.521 1.00 96.69 202 LEU A C 1
ATOM 1595 O O . LEU A 1 202 ? 11.261 -3.016 -14.226 1.00 96.69 202 LEU A O 1
ATOM 1599 N N . GLU A 1 203 ? 13.107 -3.943 -13.345 1.00 97.69 203 GLU A N 1
ATOM 1600 C CA . GLU A 1 203 ? 12.894 -5.244 -13.975 1.00 97.69 203 GLU A CA 1
ATOM 1601 C C . GLU A 1 203 ? 11.553 -5.859 -13.559 1.00 97.69 203 GLU A C 1
ATOM 1603 O O . GLU A 1 203 ? 10.794 -6.276 -14.429 1.00 97.69 203 GLU A O 1
ATOM 1608 N N . ILE A 1 204 ? 11.217 -5.846 -12.265 1.00 97.94 204 ILE A N 1
ATOM 1609 C CA . ILE A 1 204 ? 9.920 -6.336 -11.774 1.00 97.94 204 ILE A CA 1
ATOM 1610 C C . ILE A 1 204 ? 8.762 -5.555 -12.406 1.00 97.94 204 ILE A C 1
ATOM 1612 O O . ILE A 1 204 ? 7.820 -6.151 -12.912 1.00 97.94 204 ILE A O 1
ATOM 1616 N N . LEU A 1 205 ? 8.811 -4.224 -12.418 1.00 96.56 205 LEU A N 1
ATOM 1617 C CA . LEU A 1 205 ? 7.744 -3.411 -13.003 1.00 96.56 205 LEU A CA 1
ATOM 1618 C C . LEU A 1 205 ? 7.539 -3.730 -14.490 1.00 96.56 205 LEU A C 1
ATOM 1620 O O . LEU A 1 205 ? 6.401 -3.877 -14.931 1.00 96.56 205 LEU A O 1
ATOM 1624 N N . LEU A 1 206 ? 8.627 -3.879 -15.249 1.00 97.06 206 LEU A N 1
ATOM 1625 C CA . LEU A 1 206 ? 8.572 -4.226 -16.669 1.00 97.06 206 LEU A CA 1
ATOM 1626 C C . LEU A 1 206 ? 8.037 -5.650 -16.896 1.00 97.06 206 LEU A C 1
ATOM 1628 O O . LEU A 1 206 ? 7.215 -5.847 -17.787 1.00 97.06 206 LEU A O 1
ATOM 1632 N N . GLN A 1 207 ? 8.419 -6.621 -16.055 1.00 97.19 207 GLN A N 1
ATOM 1633 C CA . GLN A 1 207 ? 7.862 -7.985 -16.077 1.00 97.19 207 GLN A CA 1
ATOM 1634 C C . GLN A 1 207 ? 6.338 -7.995 -15.909 1.00 97.19 207 GLN A C 1
ATOM 1636 O O . GLN A 1 207 ? 5.662 -8.815 -16.523 1.00 97.19 207 GLN A O 1
ATOM 1641 N N . TYR A 1 208 ? 5.801 -7.076 -15.105 1.00 96.56 208 TYR A N 1
ATOM 1642 C CA . TYR A 1 208 ? 4.364 -6.928 -14.858 1.00 96.56 208 TYR A CA 1
ATOM 1643 C C . TYR A 1 208 ? 3.697 -5.867 -15.759 1.00 96.56 208 TYR A C 1
ATOM 1645 O O . TYR A 1 208 ? 2.602 -5.395 -15.459 1.00 96.56 208 TYR A O 1
ATOM 1653 N N . GLY A 1 209 ? 4.324 -5.496 -16.882 1.00 94.19 209 GLY A N 1
ATOM 1654 C CA . GLY A 1 209 ? 3.680 -4.701 -17.934 1.00 94.19 209 GLY A CA 1
ATOM 1655 C C . GLY A 1 209 ? 3.714 -3.181 -17.743 1.00 94.19 209 GLY A C 1
ATOM 1656 O O . GLY A 1 209 ? 2.895 -2.469 -18.334 1.00 94.19 209 GLY A O 1
ATOM 1657 N N . ALA A 1 210 ? 4.643 -2.649 -16.943 1.00 94.62 210 ALA A N 1
ATOM 1658 C CA . ALA A 1 210 ? 4.901 -1.210 -16.930 1.00 94.62 210 ALA A CA 1
ATOM 1659 C C . ALA A 1 210 ? 5.385 -0.729 -18.310 1.00 94.62 210 ALA A C 1
ATOM 1661 O O . ALA A 1 210 ? 6.213 -1.370 -18.958 1.00 94.62 210 ALA A O 1
ATOM 1662 N N . LYS A 1 211 ? 4.896 0.432 -18.760 1.00 94.88 211 LYS A N 1
ATOM 1663 C CA . LYS A 1 211 ? 5.322 1.036 -20.029 1.00 94.88 211 LYS A CA 1
ATOM 1664 C C . LYS A 1 211 ? 6.776 1.502 -19.931 1.00 94.88 211 LYS A C 1
ATOM 1666 O O . LYS A 1 211 ? 7.116 2.336 -19.094 1.00 94.88 211 LYS A O 1
ATOM 1671 N N . VAL A 1 212 ? 7.618 0.989 -20.824 1.00 94.75 212 VAL A N 1
ATOM 1672 C CA . VAL A 1 212 ? 9.068 1.240 -20.826 1.00 94.75 212 VAL A CA 1
ATOM 1673 C C . VAL A 1 212 ? 9.453 2.622 -21.380 1.00 94.75 212 VAL A C 1
ATOM 1675 O O . VAL A 1 212 ? 10.381 3.254 -20.878 1.00 94.75 212 VAL A O 1
ATOM 1678 N N . ASP A 1 213 ? 8.705 3.134 -22.362 1.00 94.06 213 ASP A N 1
ATOM 1679 C CA . ASP A 1 213 ? 9.032 4.362 -23.107 1.00 94.06 213 ASP A CA 1
ATOM 1680 C C . ASP A 1 213 ? 8.336 5.620 -22.570 1.00 94.06 213 ASP A C 1
ATOM 1682 O O . ASP A 1 213 ? 8.076 6.567 -23.310 1.00 94.06 213 ASP A O 1
ATOM 1686 N N . ILE A 1 214 ? 8.018 5.663 -21.275 1.00 93.38 214 ILE A N 1
ATOM 1687 C CA . ILE A 1 214 ? 7.465 6.883 -20.678 1.00 93.38 214 ILE A CA 1
ATOM 1688 C C . ILE A 1 214 ? 8.581 7.944 -20.643 1.00 93.38 214 ILE A C 1
ATOM 1690 O O . ILE A 1 214 ? 9.613 7.700 -20.009 1.00 93.38 214 ILE A O 1
ATOM 1694 N N . PRO A 1 215 ? 8.434 9.113 -21.291 1.00 92.50 215 PRO A N 1
ATOM 1695 C CA . PRO A 1 215 ? 9.437 10.165 -21.214 1.00 92.50 215 PRO A CA 1
ATOM 1696 C C . PRO A 1 215 ? 9.389 10.874 -19.858 1.00 92.50 215 PRO A C 1
ATOM 1698 O O . PRO A 1 215 ? 8.352 10.933 -19.196 1.00 92.50 215 PRO A O 1
ATOM 1701 N N . LEU A 1 216 ? 10.513 11.460 -19.447 1.00 90.38 216 LEU A N 1
ATOM 1702 C CA . LEU A 1 216 ? 10.510 12.436 -18.363 1.00 90.38 216 LEU A CA 1
ATOM 1703 C C . LEU A 1 216 ? 9.605 13.611 -18.738 1.00 90.38 216 LEU A C 1
ATOM 1705 O O . LEU A 1 216 ? 9.754 14.180 -19.821 1.00 90.38 216 LEU A O 1
ATOM 1709 N N . LYS A 1 217 ? 8.753 14.036 -17.799 1.00 83.06 217 LYS A N 1
ATOM 1710 C CA . LYS A 1 217 ? 7.992 15.292 -17.875 1.00 83.06 217 LYS A CA 1
ATOM 1711 C C . LYS A 1 217 ? 8.931 16.495 -17.691 1.00 83.06 217 LYS A C 1
ATOM 1713 O O . LYS A 1 217 ? 8.904 17.192 -16.686 1.00 83.06 217 LYS A O 1
ATOM 1718 N N . SER A 1 218 ? 9.830 16.689 -18.647 1.00 84.25 218 SER A N 1
ATOM 1719 C CA . SER A 1 218 ? 10.801 17.783 -18.701 1.00 84.25 218 SER A CA 1
ATOM 1720 C C . SER A 1 218 ? 10.848 18.352 -20.113 1.00 84.25 218 SER A C 1
ATOM 1722 O O . SER A 1 218 ? 10.418 17.693 -21.060 1.00 84.25 218 SER A O 1
ATOM 1724 N N . GLN A 1 219 ? 11.457 19.527 -20.274 1.00 84.12 219 GLN A N 1
ATOM 1725 C CA . GLN A 1 219 ? 11.625 20.169 -21.582 1.00 84.12 219 GLN A CA 1
ATOM 1726 C C . GLN A 1 219 ? 12.377 19.314 -22.617 1.00 84.12 219 GLN A C 1
ATOM 1728 O O . GLN A 1 219 ? 12.284 19.576 -23.811 1.00 84.12 219 GLN A O 1
ATOM 1733 N N . TYR A 1 220 ? 13.102 18.280 -22.179 1.00 86.75 220 TYR A N 1
ATOM 1734 C CA . TYR A 1 220 ? 13.914 17.429 -23.047 1.00 86.75 220 TYR A CA 1
ATOM 1735 C C . TYR A 1 220 ? 13.177 16.209 -23.607 1.00 86.75 220 TYR A C 1
ATOM 1737 O O . TYR A 1 220 ? 13.705 15.580 -24.513 1.00 86.75 220 TYR A O 1
ATOM 1745 N N . ASN A 1 221 ? 12.008 15.836 -23.070 1.00 90.94 221 ASN A N 1
ATOM 1746 C CA . ASN A 1 221 ? 11.231 14.670 -23.525 1.00 90.94 221 ASN A CA 1
ATOM 1747 C C . ASN A 1 221 ? 12.043 13.351 -23.635 1.00 90.94 221 ASN A C 1
ATOM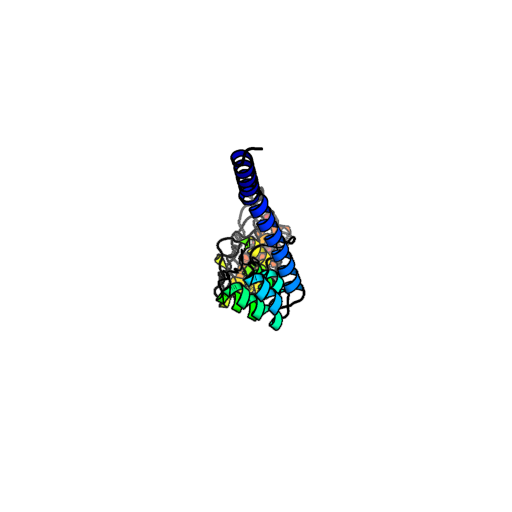 1749 O O . ASN A 1 221 ? 11.826 12.526 -24.521 1.00 90.94 221 ASN A O 1
ATOM 1753 N N . ARG A 1 222 ? 13.020 13.141 -22.742 1.00 94.69 222 ARG A N 1
ATOM 1754 C CA . ARG A 1 222 ? 13.917 11.973 -22.781 1.00 94.69 222 ARG A CA 1
ATOM 1755 C C . ARG A 1 222 ? 13.270 10.732 -22.171 1.00 94.69 222 ARG A C 1
ATOM 1757 O O . ARG A 1 222 ? 12.795 10.771 -21.036 1.00 94.69 222 ARG A O 1
ATOM 1764 N N . THR A 1 223 ? 13.320 9.612 -22.891 1.00 96.38 223 THR A N 1
ATOM 1765 C CA . THR A 1 223 ? 12.939 8.285 -22.369 1.00 96.38 223 THR A CA 1
ATOM 1766 C C . THR A 1 223 ? 14.005 7.718 -21.432 1.00 96.38 223 THR A C 1
ATOM 1768 O O . THR A 1 223 ? 15.142 8.195 -21.383 1.00 96.38 223 THR A O 1
ATOM 1771 N N . LEU A 1 224 ? 13.660 6.659 -20.696 1.00 96.12 224 LEU A N 1
ATOM 1772 C CA . LEU A 1 224 ? 14.604 5.987 -19.800 1.00 96.12 224 LEU A CA 1
ATOM 1773 C C . LEU A 1 224 ? 15.807 5.400 -20.557 1.00 96.12 224 LEU A C 1
ATOM 1775 O O . LEU A 1 224 ? 16.910 5.335 -20.013 1.00 96.12 224 LEU A O 1
ATOM 1779 N N . LEU A 1 225 ? 15.622 5.049 -21.834 1.00 97.56 225 LEU A N 1
ATOM 1780 C CA . LEU A 1 225 ? 16.693 4.553 -22.694 1.00 97.56 225 LEU A CA 1
ATOM 1781 C C . LEU A 1 225 ? 17.724 5.639 -23.036 1.00 97.56 225 LEU A C 1
ATOM 1783 O O . LEU A 1 225 ? 18.915 5.345 -23.031 1.00 97.56 225 LEU A O 1
ATOM 1787 N N . HIS A 1 226 ? 17.306 6.897 -23.235 1.00 97.38 226 HIS A N 1
ATOM 1788 C CA . HIS A 1 226 ? 18.240 8.022 -23.410 1.00 97.38 226 HIS A CA 1
ATOM 1789 C C . HIS A 1 226 ? 19.142 8.191 -22.191 1.00 97.38 226 HIS A C 1
ATOM 1791 O O . HIS A 1 226 ? 20.350 8.369 -22.317 1.00 97.38 226 HIS A O 1
ATOM 1797 N N . ARG A 1 227 ? 18.549 8.117 -20.995 1.00 95.00 227 ARG A N 1
ATOM 1798 C CA . ARG A 1 227 ? 19.285 8.236 -19.738 1.00 95.00 227 ARG A CA 1
ATOM 1799 C C . ARG A 1 227 ? 20.243 7.062 -19.539 1.00 95.00 227 ARG A C 1
ATOM 1801 O O . ARG A 1 227 ? 21.393 7.282 -19.188 1.00 95.00 227 ARG A O 1
ATOM 1808 N N . ALA A 1 228 ? 19.789 5.835 -19.795 1.00 96.12 228 ALA A N 1
ATOM 1809 C CA . ALA A 1 228 ? 20.634 4.646 -19.708 1.00 96.12 228 ALA A CA 1
ATOM 1810 C C . ALA A 1 228 ? 21.815 4.691 -20.693 1.00 96.12 228 ALA A C 1
ATOM 1812 O O . ALA A 1 228 ? 22.902 4.240 -20.344 1.00 96.12 228 ALA A O 1
ATOM 1813 N N . ALA A 1 229 ? 21.603 5.259 -21.884 1.00 97.38 229 ALA A N 1
ATOM 1814 C CA . ALA A 1 229 ? 22.653 5.497 -22.864 1.00 97.38 229 ALA A CA 1
ATOM 1815 C C . ALA A 1 229 ? 23.660 6.556 -22.397 1.00 97.38 229 ALA A C 1
ATOM 1817 O O . ALA A 1 229 ? 24.855 6.290 -22.407 1.00 97.38 229 ALA A O 1
ATOM 1818 N N . PHE A 1 230 ? 23.180 7.710 -21.924 1.00 95.69 230 PHE A N 1
ATOM 1819 C CA . PHE A 1 230 ? 24.026 8.781 -21.387 1.00 95.69 230 PHE A CA 1
ATOM 1820 C C . PHE A 1 230 ? 24.870 8.338 -20.182 1.00 95.69 230 PHE A C 1
ATOM 1822 O O . PHE A 1 230 ? 26.028 8.720 -20.061 1.00 95.69 230 PHE A O 1
ATOM 1829 N N . GLU A 1 231 ? 24.298 7.522 -19.294 1.00 94.88 231 GLU A N 1
ATOM 1830 C CA . GLU A 1 231 ? 24.998 6.941 -18.138 1.00 94.88 231 GLU A CA 1
ATOM 1831 C C . GLU A 1 231 ? 25.953 5.790 -18.522 1.00 94.88 231 GLU A C 1
ATOM 1833 O O . GLU A 1 231 ? 26.544 5.188 -17.629 1.00 94.88 231 GLU A O 1
ATOM 1838 N N . ASP A 1 232 ? 26.053 5.448 -19.815 1.00 95.19 232 ASP A N 1
ATOM 1839 C CA . ASP A 1 232 ? 26.770 4.290 -20.367 1.00 95.19 232 ASP A CA 1
ATOM 1840 C C . ASP A 1 232 ? 26.525 3.005 -19.557 1.00 95.19 232 ASP A C 1
ATOM 1842 O O . ASP A 1 232 ? 27.441 2.313 -19.118 1.00 95.19 232 ASP A O 1
ATOM 1846 N N . ASN A 1 233 ? 25.244 2.712 -19.298 1.00 95.50 233 ASN A N 1
ATOM 1847 C CA . ASN A 1 233 ? 24.818 1.581 -18.478 1.00 95.50 233 ASN A CA 1
ATOM 1848 C C . ASN A 1 233 ? 24.293 0.429 -19.356 1.00 95.50 233 ASN A C 1
ATOM 1850 O O . ASN A 1 233 ? 23.075 0.297 -19.552 1.00 95.50 233 ASN A O 1
ATOM 1854 N N . PRO A 1 234 ? 25.170 -0.469 -19.841 1.00 95.88 234 PRO A N 1
ATOM 1855 C CA . PRO A 1 234 ? 24.804 -1.519 -20.788 1.00 95.88 234 PRO A CA 1
ATOM 1856 C C . PRO A 1 234 ? 23.831 -2.541 -20.186 1.00 95.88 234 PRO A C 1
ATOM 1858 O O . PRO A 1 234 ? 23.002 -3.110 -20.897 1.00 95.88 234 PRO A O 1
ATOM 1861 N N . LYS A 1 235 ? 23.875 -2.761 -18.862 1.00 96.62 235 LYS A N 1
ATOM 1862 C CA . LYS A 1 235 ? 22.916 -3.631 -18.160 1.00 96.62 235 LYS A CA 1
ATOM 1863 C C . LYS A 1 235 ? 21.501 -3.058 -18.234 1.00 96.62 235 LYS A C 1
ATOM 1865 O O . LYS A 1 235 ? 20.573 -3.784 -18.585 1.00 96.62 235 LYS A O 1
ATOM 1870 N N . ARG A 1 236 ? 21.335 -1.762 -17.946 1.00 96.56 236 ARG A N 1
ATOM 1871 C CA . ARG A 1 236 ? 20.034 -1.087 -18.050 1.00 96.56 236 ARG A CA 1
ATOM 1872 C C . ARG A 1 236 ? 19.564 -1.009 -19.499 1.00 96.56 236 ARG A C 1
ATOM 1874 O O . ARG A 1 236 ? 18.400 -1.288 -19.747 1.00 96.56 236 ARG A O 1
ATOM 1881 N N . VAL A 1 237 ? 20.448 -0.731 -20.456 1.00 97.50 237 VAL A N 1
ATOM 1882 C CA . VAL A 1 237 ? 20.088 -0.741 -21.884 1.00 97.50 237 VAL A CA 1
ATOM 1883 C C . VAL A 1 237 ? 19.590 -2.113 -22.338 1.00 97.50 237 VAL A C 1
ATOM 1885 O O . VAL A 1 237 ? 18.507 -2.190 -22.912 1.00 97.50 237 VAL A O 1
ATOM 1888 N N . ARG A 1 238 ? 20.295 -3.204 -22.005 1.00 97.50 238 ARG A N 1
ATOM 1889 C CA . ARG A 1 238 ? 19.834 -4.573 -22.308 1.00 97.50 238 ARG A CA 1
ATOM 1890 C C . ARG A 1 238 ? 18.456 -4.863 -21.718 1.00 97.50 238 ARG A C 1
ATOM 1892 O O . ARG A 1 238 ? 17.605 -5.406 -22.416 1.00 97.50 238 ARG A O 1
ATOM 1899 N N . LEU A 1 239 ? 18.227 -4.483 -20.459 1.00 97.94 239 LEU A N 1
ATOM 1900 C CA . LEU A 1 239 ? 16.931 -4.654 -19.803 1.00 97.94 239 LEU A CA 1
ATOM 1901 C C . LEU A 1 239 ? 15.821 -3.902 -20.551 1.00 97.94 239 LEU A C 1
ATOM 1903 O O . LEU A 1 239 ? 14.787 -4.482 -20.855 1.00 97.94 239 LEU A O 1
ATOM 1907 N N . LEU A 1 240 ? 16.036 -2.628 -20.874 1.00 97.69 240 LEU A N 1
ATOM 1908 C CA . LEU A 1 240 ? 15.034 -1.799 -21.546 1.00 97.69 240 LEU A CA 1
ATOM 1909 C C . LEU A 1 240 ? 14.708 -2.320 -22.952 1.00 97.69 240 LEU A C 1
ATOM 1911 O O . LEU A 1 240 ? 13.536 -2.436 -23.298 1.00 97.69 240 LEU A O 1
ATOM 1915 N N . LEU A 1 241 ? 15.724 -2.694 -23.737 1.00 97.56 241 LEU A N 1
ATOM 1916 C CA . LEU A 1 241 ? 15.533 -3.276 -25.069 1.00 97.56 241 LEU A CA 1
ATOM 1917 C C . LEU A 1 241 ? 14.789 -4.617 -25.004 1.00 97.56 241 LEU A C 1
ATOM 1919 O O . LEU A 1 241 ? 13.888 -4.851 -25.805 1.00 97.56 241 LEU A O 1
ATOM 1923 N N . LYS A 1 242 ? 15.100 -5.464 -24.011 1.00 97.56 242 LYS A N 1
ATOM 1924 C CA . LYS A 1 242 ? 14.385 -6.729 -23.764 1.00 97.56 242 LYS A CA 1
ATOM 1925 C C . LYS A 1 242 ? 12.878 -6.517 -23.576 1.00 97.56 242 LYS A C 1
ATOM 1927 O O . LYS A 1 242 ? 12.101 -7.360 -24.010 1.00 97.56 242 LYS A O 1
ATOM 1932 N N . TYR A 1 243 ? 12.469 -5.409 -22.957 1.00 97.69 243 TYR A N 1
ATOM 1933 C CA . TYR A 1 243 ? 11.059 -5.050 -22.757 1.00 97.69 243 TYR A CA 1
ATOM 1934 C C . TYR A 1 243 ? 10.523 -4.057 -23.802 1.00 97.69 243 TYR A C 1
ATOM 1936 O O . TYR A 1 243 ? 9.508 -3.406 -23.569 1.00 97.69 243 TYR A O 1
ATOM 1944 N N . GLY A 1 244 ? 11.175 -3.960 -24.965 1.00 96.31 244 GLY A N 1
ATOM 1945 C CA . GLY A 1 244 ? 10.635 -3.265 -26.133 1.00 96.31 244 GLY A CA 1
ATOM 1946 C C . GLY A 1 244 ? 10.849 -1.753 -26.158 1.00 96.31 244 GLY A C 1
ATOM 1947 O O . GLY A 1 244 ? 10.106 -1.066 -26.853 1.00 96.31 244 GLY A O 1
ATOM 1948 N N . ALA A 1 245 ? 11.835 -1.222 -25.427 1.00 97.19 245 ALA A N 1
ATOM 1949 C CA . ALA A 1 245 ? 12.152 0.203 -25.490 1.00 97.19 245 ALA A CA 1
ATOM 1950 C C . ALA A 1 245 ? 12.529 0.639 -26.911 1.00 97.19 245 ALA A C 1
ATOM 1952 O O . ALA A 1 245 ? 13.374 0.023 -27.569 1.00 97.19 245 ALA A O 1
ATOM 1953 N N . ASN A 1 246 ? 11.945 1.742 -27.370 1.00 97.12 246 ASN A N 1
ATOM 1954 C CA . ASN A 1 246 ? 12.211 2.291 -28.687 1.00 97.12 246 ASN A CA 1
ATOM 1955 C C . ASN A 1 246 ? 13.617 2.910 -28.746 1.00 97.12 246 ASN A C 1
ATOM 1957 O O . ASN A 1 246 ? 13.838 4.062 -28.358 1.00 97.12 246 ASN A O 1
ATOM 1961 N N . LYS A 1 247 ? 14.569 2.161 -29.315 1.00 96.69 247 LYS A N 1
ATOM 1962 C CA . LYS A 1 247 ? 15.952 2.612 -29.556 1.00 96.69 247 LYS A CA 1
ATOM 1963 C C . LYS A 1 247 ? 16.085 3.823 -30.483 1.00 96.69 247 LYS A C 1
ATOM 1965 O O . LYS A 1 247 ? 17.132 4.460 -30.483 1.00 96.69 247 LYS A O 1
ATOM 1970 N N . ASN A 1 248 ? 15.024 4.162 -31.216 1.00 96.56 248 ASN A N 1
ATOM 1971 C CA . ASN A 1 248 ? 14.945 5.304 -32.126 1.00 96.56 248 ASN A CA 1
ATOM 1972 C C . ASN A 1 248 ? 14.025 6.421 -31.601 1.00 96.56 248 ASN A C 1
ATOM 1974 O O . ASN A 1 248 ? 13.659 7.317 -32.365 1.00 96.56 248 ASN A O 1
ATOM 1978 N N . ALA A 1 249 ? 13.605 6.371 -30.331 1.00 96.62 249 ALA A N 1
ATOM 1979 C CA . ALA A 1 249 ? 12.835 7.453 -29.726 1.00 96.62 249 ALA A CA 1
ATOM 1980 C C . ALA A 1 249 ? 13.632 8.757 -29.825 1.00 96.62 249 ALA A C 1
ATOM 1982 O O . ALA A 1 249 ? 14.799 8.772 -29.456 1.00 96.62 249 ALA A O 1
ATOM 1983 N N . LYS A 1 250 ? 13.013 9.831 -30.318 1.00 96.19 250 LYS A N 1
ATOM 1984 C CA . LYS A 1 250 ? 13.649 11.148 -30.408 1.00 96.19 250 LYS A CA 1
ATOM 1985 C C . LYS A 1 250 ? 13.283 11.991 -29.195 1.00 96.19 250 LYS A C 1
ATOM 1987 O O . LYS A 1 250 ? 12.104 12.094 -28.853 1.00 96.19 250 LYS A O 1
ATOM 1992 N N . ASP A 1 251 ? 14.284 12.597 -28.575 1.00 95.94 251 ASP A N 1
ATOM 1993 C CA . ASP A 1 251 ? 14.100 13.629 -27.561 1.00 95.94 251 ASP A CA 1
ATOM 1994 C C . ASP A 1 251 ? 13.740 14.989 -28.204 1.00 95.94 251 ASP A C 1
ATOM 1996 O O . ASP A 1 251 ? 13.595 15.096 -29.426 1.00 95.94 251 ASP A O 1
ATOM 2000 N N . SER A 1 252 ? 13.561 16.043 -27.401 1.00 96.06 252 SER A N 1
ATOM 2001 C CA . SER A 1 252 ? 13.166 17.371 -27.908 1.00 96.06 252 SER A CA 1
ATOM 2002 C C . SER A 1 252 ? 14.183 18.020 -28.857 1.00 96.06 252 SER A C 1
ATOM 2004 O O . SER A 1 252 ? 13.826 18.948 -29.578 1.00 96.06 252 SER A O 1
ATOM 2006 N N . PHE A 1 253 ? 15.434 17.556 -28.877 1.00 95.38 253 PHE A N 1
ATOM 2007 C CA . PHE A 1 253 ? 16.467 18.022 -29.807 1.00 95.38 253 PHE A CA 1
ATOM 2008 C C . PHE A 1 253 ? 16.562 17.147 -31.063 1.00 95.38 253 PHE A C 1
ATOM 2010 O O . PHE A 1 253 ? 17.415 17.376 -31.917 1.00 95.38 253 PHE A O 1
ATOM 2017 N N . GLY A 1 254 ? 15.699 16.135 -31.186 1.00 96.31 254 GLY A N 1
ATOM 2018 C CA . GLY A 1 254 ? 15.747 15.159 -32.267 1.00 96.31 254 GLY A CA 1
ATOM 2019 C C . GLY A 1 254 ? 16.806 14.076 -32.066 1.00 96.31 254 GLY A C 1
ATOM 2020 O O . GLY A 1 254 ? 16.999 13.269 -32.980 1.00 96.31 254 GLY A O 1
ATOM 2021 N N . TYR A 1 255 ? 17.471 14.040 -30.905 1.00 97.38 255 TYR A N 1
ATOM 2022 C CA . TYR A 1 255 ? 18.490 13.042 -30.621 1.00 97.38 255 TYR A CA 1
ATOM 2023 C C . TYR A 1 255 ? 17.862 11.726 -30.164 1.00 97.38 255 TYR A C 1
ATOM 2025 O O . TYR A 1 255 ? 16.886 11.727 -29.421 1.00 97.38 255 TYR A O 1
ATOM 2033 N N . ILE A 1 256 ? 18.431 10.607 -30.608 1.00 97.19 256 ILE A N 1
ATOM 2034 C CA . ILE A 1 256 ? 18.076 9.247 -30.188 1.00 97.19 256 ILE A CA 1
ATOM 2035 C C . ILE A 1 256 ? 19.044 8.748 -29.103 1.00 97.19 256 ILE A C 1
ATOM 2037 O O . ILE A 1 256 ? 20.168 9.255 -29.015 1.00 97.19 256 ILE A O 1
ATOM 2041 N N . PRO A 1 257 ? 18.697 7.712 -28.309 1.00 97.50 257 PRO A N 1
ATOM 2042 C CA . PRO A 1 257 ? 19.571 7.180 -27.263 1.00 97.50 257 PRO A CA 1
ATOM 2043 C C . PRO A 1 257 ? 20.997 6.876 -27.731 1.00 97.50 257 PRO A C 1
ATOM 2045 O O . PRO A 1 257 ? 21.949 7.175 -27.019 1.00 97.50 257 PRO A O 1
ATOM 2048 N N . PHE A 1 258 ? 21.160 6.356 -28.953 1.00 97.56 258 PHE A N 1
ATOM 2049 C CA . PHE A 1 258 ? 22.469 6.040 -29.536 1.00 97.56 258 PHE A CA 1
ATOM 2050 C C . PHE A 1 258 ? 23.445 7.227 -29.524 1.00 97.56 258 PHE A C 1
ATOM 2052 O O . PHE A 1 258 ? 24.637 7.041 -29.295 1.00 97.56 258 PHE A O 1
ATOM 2059 N N . GLN A 1 259 ? 22.950 8.449 -29.727 1.00 97.06 259 GLN A N 1
ATOM 2060 C CA . GLN A 1 259 ? 23.787 9.652 -29.802 1.00 97.06 259 GLN A CA 1
ATOM 2061 C C . GLN A 1 259 ? 24.323 10.099 -28.436 1.00 97.06 259 GLN A C 1
ATOM 2063 O O . GLN A 1 259 ? 25.276 10.871 -28.385 1.00 97.06 259 GLN A O 1
ATOM 2068 N N . TYR A 1 260 ? 23.750 9.592 -27.342 1.00 96.00 260 TYR A N 1
ATOM 2069 C CA . TYR A 1 260 ? 24.230 9.823 -25.979 1.00 96.00 260 TYR A CA 1
ATOM 2070 C C . TYR A 1 260 ? 25.157 8.715 -25.463 1.00 96.00 260 TYR A C 1
ATOM 2072 O O . TYR A 1 260 ? 25.747 8.874 -24.400 1.00 96.00 260 TYR A O 1
ATOM 2080 N N . ALA A 1 261 ? 25.251 7.591 -26.174 1.00 96.38 261 ALA A N 1
ATOM 2081 C CA . ALA A 1 261 ? 25.882 6.371 -25.686 1.00 96.38 261 ALA A CA 1
ATOM 2082 C C . ALA A 1 261 ? 27.417 6.391 -25.778 1.00 96.38 261 ALA A C 1
ATOM 2084 O O . ALA A 1 261 ? 27.985 6.919 -26.736 1.00 96.38 261 ALA A O 1
ATOM 2085 N N . GLY A 1 262 ? 28.079 5.727 -24.825 1.00 94.88 262 GLY A N 1
ATOM 2086 C CA . GLY A 1 262 ? 29.481 5.321 -24.942 1.00 94.88 262 GLY A CA 1
ATOM 2087 C C . GLY A 1 262 ? 29.668 4.144 -25.908 1.00 94.88 262 GLY A C 1
ATOM 2088 O O . GLY A 1 262 ? 28.706 3.578 -26.430 1.00 94.88 262 GLY A O 1
ATOM 2089 N N . GLU A 1 263 ? 30.919 3.760 -26.166 1.00 91.94 263 GLU A N 1
ATOM 2090 C CA . GLU A 1 263 ? 31.258 2.749 -27.181 1.00 91.94 263 GLU A CA 1
ATOM 2091 C C . GLU A 1 263 ? 30.642 1.366 -26.910 1.00 91.94 263 GLU A C 1
ATOM 2093 O O . GLU A 1 263 ? 30.201 0.699 -27.847 1.00 91.94 263 GLU A O 1
ATOM 2098 N N . GLU A 1 264 ? 30.563 0.919 -25.649 1.00 90.12 264 GLU A N 1
ATOM 2099 C CA . GLU A 1 264 ? 29.920 -0.364 -25.323 1.00 90.12 264 GLU A CA 1
ATOM 2100 C C . GLU A 1 264 ? 28.411 -0.297 -25.579 1.00 90.12 264 GLU A C 1
ATOM 2102 O O . GLU A 1 264 ? 27.841 -1.163 -26.248 1.00 90.12 264 GLU A O 1
ATOM 2107 N N . THR A 1 265 ? 27.757 0.755 -25.088 1.00 94.88 265 THR A N 1
ATOM 2108 C CA . THR A 1 265 ? 26.307 0.902 -25.209 1.00 94.88 265 THR A CA 1
ATOM 2109 C C . THR A 1 265 ? 25.861 1.149 -26.653 1.00 94.88 265 THR A C 1
ATOM 2111 O O . THR A 1 265 ? 24.816 0.642 -27.066 1.00 94.88 265 THR A O 1
ATOM 2114 N N . LYS A 1 266 ? 26.668 1.845 -27.464 1.00 95.38 266 LYS A N 1
ATOM 2115 C CA . LYS A 1 266 ? 26.430 2.005 -28.908 1.00 95.38 266 LYS A CA 1
ATOM 2116 C C . LYS A 1 266 ? 26.281 0.662 -29.614 1.00 95.38 266 LYS A C 1
ATOM 2118 O O . LYS A 1 266 ? 25.346 0.506 -30.394 1.00 95.38 266 LYS A O 1
ATOM 2123 N N . LYS A 1 267 ? 27.142 -0.316 -29.305 1.00 94.00 267 LYS A N 1
ATOM 2124 C CA . LYS A 1 267 ? 27.059 -1.666 -29.891 1.00 94.00 267 LYS A CA 1
ATOM 2125 C C . LYS A 1 267 ? 25.707 -2.312 -29.598 1.00 94.00 267 LYS A C 1
ATOM 2127 O O . LYS A 1 267 ? 25.117 -2.911 -30.484 1.00 94.00 267 LYS A O 1
ATOM 2132 N N . LEU A 1 268 ? 25.182 -2.144 -28.383 1.00 94.50 268 LEU A N 1
ATOM 2133 C CA . LEU A 1 268 ? 23.878 -2.695 -27.992 1.00 94.50 268 LEU A CA 1
ATOM 2134 C C . LEU A 1 268 ? 22.701 -2.022 -28.698 1.00 94.50 268 LEU A C 1
ATOM 2136 O O . LEU A 1 268 ? 21.702 -2.676 -28.961 1.00 94.50 268 LEU A O 1
ATOM 2140 N N . LEU A 1 269 ? 22.807 -0.724 -28.978 1.00 94.00 269 LEU A N 1
ATOM 2141 C CA . LEU A 1 269 ? 21.766 0.049 -29.658 1.00 94.00 269 LEU A CA 1
ATOM 2142 C C . LEU A 1 269 ? 21.806 -0.118 -31.188 1.00 94.00 269 LEU A C 1
ATOM 2144 O O . LEU A 1 269 ? 20.847 0.241 -31.869 1.00 94.00 269 LEU A O 1
ATOM 2148 N N . GLN A 1 270 ? 22.898 -0.657 -31.735 1.00 88.88 270 GLN A N 1
ATOM 2149 C CA . GLN A 1 270 ? 23.033 -0.973 -33.160 1.00 88.88 270 GLN A CA 1
ATOM 2150 C C . GLN A 1 270 ? 22.411 -2.323 -33.535 1.00 88.88 270 GLN A C 1
ATOM 2152 O O . GLN A 1 270 ? 21.914 -2.443 -34.654 1.00 88.88 270 GLN A O 1
ATOM 2157 N N . LEU A 1 271 ? 22.400 -3.292 -32.609 1.00 68.44 271 LEU A N 1
ATOM 2158 C CA . LEU A 1 271 ? 21.708 -4.585 -32.743 1.00 68.44 271 LEU A CA 1
ATOM 2159 C C . LEU A 1 271 ? 20.191 -4.376 -32.827 1.00 68.44 271 LEU A C 1
ATOM 2161 O O . LEU A 1 271 ? 19.559 -4.871 -33.779 1.00 68.44 271 LEU A O 1
#

Mean predicted aligned error: 7.76 Å

Radius of gyration: 29.87 Å; Cα contacts (8 Å, |Δi|>4): 354; chains: 1; bounding box: 79×56×80 Å

InterPro domains:
  IPR002110 Ankyrin repeat [PF12796] (40-126)
  IPR002110 Ankyrin repeat [PF12796] (166-251)
  IPR002110 Ankyrin repeat [PS50088] (96-128)
  IPR002110 Ankyrin repeat [PS50088] (220-252)
  IPR002110 Ankyrin repeat [SM00248] (32-61)
  IPR002110 Ankyrin repeat [SM00248] (96-125)
  IPR002110 Ankyrin repeat [SM00248] (128-155)
  IPR002110 Ankyrin repeat [SM00248] (189-214)
  IPR002110 Ankyrin repeat [SM00248] (220-249)
  IPR036770 Ankyrin repeat-containing domain superfamily [G3DSA:1.25.40.20] (26-159)
  IPR036770 Ankyrin repeat-containing domain superfamily [G3DSA:1.25.40.20] (160-271)
  IPR036770 Ankyrin repeat-containing domain superfamily [SSF48403] (9-262)

Nearest PDB structures (foldseek):
  6by9-assembly1_A  TM=6.536E-01  e=3.395E-07  Homo sapiens
  2jab-assembly2_B  TM=5.544E-01  e=2.553E-05  synthetic construct
  8pwl-assembly1_B  TM=6.338E-01  e=2.164E-04  Homo sapiens
  5jhq-assembly4_D  TM=3.129E-01  e=4.262E-07  Homo sapiens
  5gp7-assembly1_A  TM=4.200E-01  e=3.354E-05  Homo sapiens

Solvent-accessible surface area (backbone atoms only — not comparable to full-atom values): 15018 Å² total; per-residue (Å²): 133,60,70,69,61,54,52,52,49,51,52,52,52,52,50,49,42,60,68,58,44,46,57,53,50,52,52,51,50,50,55,50,39,41,53,50,37,54,49,25,58,74,70,65,38,60,70,55,37,54,51,37,44,76,73,65,30,59,50,64,62,50,49,97,86,66,44,29,53,58,42,52,35,57,75,46,60,65,86,67,21,50,63,48,45,55,52,39,47,78,68,78,29,65,55,68,77,27,49,26,50,36,51,19,41,62,67,61,38,60,74,57,37,51,54,39,46,78,70,69,33,56,58,72,44,91,51,51,95,40,31,43,64,67,46,17,56,86,37,59,67,54,34,51,49,43,43,75,73,63,34,52,66,87,70,51,40,71,73,42,51,50,47,31,69,73,46,50,67,68,48,32,53,51,43,46,75,74,61,51,77,61,72,88,41,48,49,100,84,55,43,42,45,78,75,73,53,56,73,70,54,38,52,52,42,47,76,72,67,40,72,59,67,57,44,42,81,52,92,50,41,42,29,49,57,35,53,27,18,55,68,50,34,53,70,58,41,53,54,42,50,74,67,65,36,65,67,75,47,56,26,69,86,66,49,31,23,53,82,47,29,41,78,72,33,32,56,64,66,69,110

Secondary structure (DSSP, 8-state):
--HHHHHHHHHHHHHHIIIIIHHHHHHHHHHHHHHHHHHHHHTT-HHHHHHHHHTT--TTS--TTS--HHHHHTTS-HHHHHHHHHHHHHTT---GGGHHHHHHHHTT-HHHHHHHHHTT--SS-SSGGG-HHHHHTT-HHHHHHHHHTT--GGGS-HHHHHHHHHS-HHHHHHHHHTT---TT-B-TT--BGGGTS-HHHHHHHHHTT--TTPPPSSTT---HHHHHHHTT-HHHHHHHHHTT--TT---TTS--HHHH--HHHHHHHH-